Protein AF-A0AA36HLW2-F1 (afdb_monomer_lite)

Organism: NCBI:txid2562239

InterPro domains:
  IPR011010 DNA breaking-rejoining enzyme, catalytic core [SSF56349] (127-191)
  IPR013762 Integrase-like, catalytic domain superfamily [G3DSA:1.10.443.10] (31-190)

Sequence (228 aa):
MVPPAASSSRVLRPPAGVLKFLKSSTARSVQATGSTRSGRAPPVPTRALKPETRVTGRNVVAPVGAAGGQYRWVTVVIRDFDGGVPDKVGVFDNSLRIDNERTKWIGNLLVRKAKSLNSADSLMFTFSAEQFRKEFVAAGKALGVEQLHPYQLRHGGASDDLSSGLRDHNAVKSRGRWKTDQSVRRYAKIGRVQQLLTKLTQHSLQFCLWSERNLEKVFAGAVPARFL

Radius of gyration: 21.49 Å; chains: 1; bounding box: 67×58×49 Å

Foldseek 3Di:
DDDDDDDDPDPDDDDPPLVVVLPPQDDDDDDDDDDDDDPDPPPDPDPPDDLQFFFFLLQWDAADVVVDPVRNWIKGFHAAVVSVDAPPVRHGRQIATPPPPLCRLVSVVSNVLSVSDPDRRHGSDPDDPVRVQVSQQVVCVSQVHHPDGPVVVLLVVLLCCLLVVVDDLVRNCSNSVPPDSVVSVVSNCNVVVVVVVVPDDPVRVVLVVVCSNCVSVCSVVVDPRDHD

Secondary structure (DSSP, 8-state):
--PPP-------PPPTTGGGTTSTTS--------------PPPP--PPPPGGG--BGGGEEPP-GGG-GGGSSEEEEES-GGGT---TTS---EEEEE--TTTHHHHHHHHHHHHTSSSTTSBS--S-HHHHHHHHHHHHHHTT--S--THHHHHHHHHHHHHTTSS-HHHHHHHTT-S-HHHHHTT--HHHHHHHHHTS-HHHHHHHHHHHHHHHHHHTTSSPPP--

Structure (mmCIF, N/CA/C/O backbone):
data_AF-A0AA36HLW2-F1
#
_entry.id   AF-A0AA36HLW2-F1
#
loop_
_atom_site.group_PDB
_atom_site.id
_atom_site.type_symbol
_atom_site.label_atom_id
_atom_site.label_alt_id
_atom_site.label_comp_id
_atom_site.label_asym_id
_atom_site.label_entity_id
_atom_site.label_seq_id
_atom_site.pdbx_PDB_ins_code
_atom_site.Cartn_x
_atom_site.Cartn_y
_atom_site.Cartn_z
_atom_site.occupancy
_atom_site.B_iso_or_equiv
_atom_site.auth_seq_id
_atom_site.auth_comp_id
_atom_site.auth_asym_id
_atom_site.auth_atom_id
_atom_site.pdbx_PDB_model_num
ATOM 1 N N . MET A 1 1 ? -46.309 13.026 23.739 1.00 45.44 1 MET A N 1
ATOM 2 C CA . MET A 1 1 ? -46.165 13.134 22.272 1.00 45.44 1 MET A CA 1
ATOM 3 C C . MET A 1 1 ? -45.130 14.225 22.019 1.00 45.44 1 MET A C 1
ATOM 5 O O . MET A 1 1 ? -45.423 15.383 22.272 1.00 45.44 1 MET A O 1
ATOM 9 N N . VAL A 1 2 ? -43.884 13.853 21.713 1.00 40.56 2 VAL A N 1
ATOM 10 C CA . VAL A 1 2 ? -42.746 14.788 21.583 1.00 40.56 2 VAL A CA 1
ATOM 11 C C . VAL A 1 2 ? -42.446 14.955 20.089 1.00 40.56 2 VAL A C 1
ATOM 13 O O . VAL A 1 2 ? -42.376 13.935 19.401 1.00 40.56 2 VAL A O 1
ATOM 16 N N . PRO A 1 3 ? -42.313 16.182 19.557 1.00 45.00 3 PRO A N 1
ATOM 17 C CA . PRO A 1 3 ? -42.073 16.382 18.132 1.00 45.00 3 PRO A CA 1
ATOM 18 C C . PRO A 1 3 ? -40.639 15.979 17.739 1.00 45.00 3 PRO A C 1
ATOM 20 O O . PRO A 1 3 ? -39.718 16.112 18.550 1.00 45.00 3 PRO A O 1
ATOM 23 N N . PRO A 1 4 ? -40.420 15.490 16.505 1.00 51.72 4 PRO A N 1
ATOM 24 C CA . PRO A 1 4 ? -39.096 15.096 16.046 1.00 51.72 4 PRO A CA 1
ATOM 25 C C . PRO A 1 4 ? -38.228 16.329 15.762 1.00 51.72 4 PRO A C 1
ATOM 27 O O . PRO A 1 4 ? -38.660 17.290 15.126 1.00 51.72 4 PRO A O 1
ATOM 30 N N . ALA A 1 5 ? -36.979 16.282 16.225 1.00 43.84 5 ALA A N 1
ATOM 31 C CA . ALA A 1 5 ? -35.983 17.315 15.977 1.00 43.84 5 ALA A CA 1
ATOM 32 C C . ALA A 1 5 ? -35.572 17.333 14.494 1.00 43.84 5 ALA A C 1
ATOM 34 O O . ALA A 1 5 ? -35.103 16.332 13.949 1.00 43.84 5 ALA A O 1
ATOM 35 N N . ALA A 1 6 ? -35.723 18.489 13.847 1.00 47.31 6 ALA A N 1
ATOM 36 C CA . ALA A 1 6 ? -35.258 18.723 12.488 1.00 47.31 6 ALA A CA 1
ATOM 37 C C . ALA A 1 6 ? -33.719 18.752 12.449 1.00 47.31 6 ALA A C 1
ATOM 39 O O . ALA A 1 6 ? -33.079 19.669 12.964 1.00 47.31 6 ALA A O 1
ATOM 40 N N . SER A 1 7 ? -33.119 17.736 11.826 1.00 40.12 7 SER A N 1
ATOM 41 C CA . SER A 1 7 ? -31.682 17.682 11.558 1.00 40.12 7 SER A CA 1
ATOM 42 C C . SER A 1 7 ? -31.353 18.548 10.340 1.00 40.12 7 SER A C 1
ATOM 44 O O . SER A 1 7 ? -31.613 18.174 9.198 1.00 40.12 7 SER A O 1
ATOM 46 N N . SER A 1 8 ? -30.796 19.734 10.584 1.00 40.38 8 SER A N 1
ATOM 47 C CA . SER A 1 8 ? -30.229 20.588 9.539 1.00 40.38 8 SER A CA 1
ATOM 48 C C . SER A 1 8 ? -28.848 20.059 9.150 1.00 40.38 8 SER A C 1
ATOM 50 O O . SER A 1 8 ? -27.844 20.330 9.812 1.00 40.38 8 SER A O 1
ATOM 52 N N . SER A 1 9 ? -28.784 19.264 8.081 1.00 35.03 9 SER A N 1
ATOM 53 C CA . SER A 1 9 ? -27.519 18.804 7.509 1.00 35.03 9 SER A CA 1
ATOM 54 C C . SER A 1 9 ? -26.833 19.958 6.775 1.00 35.03 9 SER A C 1
ATOM 56 O O . SER A 1 9 ? -27.129 20.253 5.614 1.00 35.03 9 SER A O 1
ATOM 58 N N . ARG A 1 10 ? -25.895 20.629 7.447 1.00 37.72 10 ARG A N 1
ATOM 59 C CA . ARG A 1 10 ? -25.002 21.602 6.811 1.00 37.72 10 ARG A CA 1
ATOM 60 C C . ARG A 1 10 ? -24.042 20.851 5.884 1.00 37.72 10 ARG A C 1
ATOM 62 O O . ARG A 1 10 ? -23.157 20.136 6.343 1.00 37.72 10 ARG A O 1
ATOM 69 N N . VAL A 1 11 ? -24.210 21.016 4.574 1.00 38.25 11 VAL A N 1
ATOM 70 C CA . VAL A 1 11 ? -23.277 20.491 3.567 1.00 38.25 11 VAL A CA 1
ATOM 71 C C . VAL A 1 11 ? -21.968 21.275 3.671 1.00 38.25 11 VAL A C 1
ATOM 73 O O . VAL A 1 11 ? -21.851 22.392 3.164 1.00 38.25 11 VAL A O 1
ATOM 76 N N . LEU A 1 12 ? -20.977 20.706 4.357 1.00 37.59 12 LEU A N 1
ATOM 77 C CA . LEU A 1 12 ? -19.620 21.241 4.386 1.00 37.59 12 LEU A CA 1
ATOM 78 C C . LEU A 1 12 ? -19.001 21.086 2.992 1.00 37.59 12 LEU A C 1
ATOM 80 O O . LEU A 1 12 ? -18.786 19.977 2.504 1.00 37.59 12 LEU A O 1
ATOM 84 N N . ARG A 1 13 ? -18.723 22.214 2.329 1.00 35.25 13 ARG A N 1
ATOM 85 C CA . ARG A 1 13 ? -17.934 22.220 1.094 1.00 35.25 13 ARG A CA 1
ATOM 86 C C . ARG A 1 13 ? -16.474 21.903 1.447 1.00 35.25 13 ARG A C 1
ATOM 88 O O . ARG A 1 13 ? -15.935 22.546 2.347 1.00 35.25 13 ARG A O 1
ATOM 95 N N . PRO A 1 14 ? -15.815 20.954 0.762 1.00 38.69 14 PRO A N 1
ATOM 96 C CA . PRO A 1 14 ? -14.426 20.632 1.050 1.00 38.69 14 PRO A CA 1
ATOM 97 C C . PRO A 1 14 ? -13.498 21.811 0.702 1.00 38.69 14 PRO A C 1
ATOM 99 O O . PRO A 1 14 ? -13.776 22.556 -0.246 1.00 38.69 14 PRO A O 1
ATOM 102 N N . PRO A 1 15 ? -12.364 21.970 1.410 1.00 42.78 15 PRO A N 1
ATOM 103 C CA . PRO A 1 15 ? -11.339 22.937 1.039 1.00 42.78 15 PRO A CA 1
ATOM 104 C C . PRO A 1 15 ? -10.806 22.619 -0.366 1.00 42.78 15 PRO A C 1
ATOM 106 O O . PRO A 1 15 ? -10.460 21.477 -0.677 1.00 42.78 15 PRO A O 1
ATOM 109 N N . ALA A 1 16 ? -10.716 23.642 -1.220 1.00 43.72 16 ALA A N 1
ATOM 110 C CA . ALA A 1 16 ? -10.452 23.554 -2.664 1.00 43.72 16 ALA A CA 1
ATOM 111 C C . ALA A 1 16 ? -9.100 22.913 -3.085 1.00 43.72 16 ALA A C 1
ATOM 113 O O . ALA A 1 16 ? -8.771 22.881 -4.273 1.00 43.72 16 ALA A O 1
ATOM 114 N N . GLY A 1 17 ? -8.305 22.403 -2.138 1.00 36.75 17 GLY A N 1
ATOM 115 C CA . GLY A 1 17 ? -6.986 21.807 -2.369 1.00 36.75 17 GLY A CA 1
ATOM 116 C C . GLY A 1 17 ? -6.979 20.291 -2.600 1.00 36.75 17 GLY A C 1
ATOM 117 O O . GLY A 1 17 ? -6.172 19.815 -3.391 1.00 36.75 17 GLY A O 1
ATOM 118 N N . VAL A 1 18 ? -7.890 19.526 -1.984 1.00 41.59 18 VAL A N 1
ATOM 119 C CA . VAL A 1 18 ? -7.765 18.050 -1.914 1.00 41.59 18 VAL A CA 1
ATOM 120 C C . VAL A 1 18 ? -8.105 17.358 -3.245 1.00 41.59 18 VAL A C 1
ATOM 122 O O . VAL A 1 18 ? -7.490 16.359 -3.610 1.00 41.59 18 VAL A O 1
ATOM 125 N N . LEU A 1 19 ? -9.015 17.922 -4.048 1.00 38.66 19 LEU A N 1
ATOM 126 C CA . LEU A 1 19 ? -9.386 17.347 -5.351 1.00 38.66 19 LEU A CA 1
ATOM 127 C C . LEU A 1 19 ? -8.412 17.669 -6.499 1.00 38.66 19 LEU A C 1
ATOM 129 O O . LEU A 1 19 ? -8.518 17.061 -7.566 1.00 38.66 19 LEU A O 1
ATOM 133 N N . LYS A 1 20 ? -7.460 18.596 -6.318 1.00 41.16 20 LYS A N 1
ATOM 134 C CA . LYS A 1 20 ? -6.492 18.938 -7.378 1.00 41.16 20 LYS A CA 1
ATOM 135 C C . LYS A 1 20 ? -5.429 17.855 -7.589 1.00 41.16 20 LYS A C 1
ATOM 137 O O . LYS A 1 20 ? -4.868 17.787 -8.678 1.00 41.16 20 LYS A O 1
ATOM 142 N N . PHE A 1 21 ? -5.190 16.988 -6.603 1.00 42.03 21 PHE A N 1
ATOM 143 C CA . PHE A 1 21 ? -4.162 15.946 -6.688 1.00 42.03 21 PHE A CA 1
ATOM 144 C C . PHE A 1 21 ? -4.597 14.720 -7.514 1.00 42.03 21 PHE A C 1
ATOM 146 O O . PHE A 1 21 ? -3.767 14.093 -8.162 1.00 42.03 21 PHE A O 1
ATOM 153 N N . LEU A 1 22 ? -5.900 14.410 -7.566 1.00 41.34 22 LEU A N 1
ATOM 154 C CA . LEU A 1 22 ? -6.422 13.245 -8.302 1.00 41.34 22 LEU A CA 1
ATOM 155 C C . LEU A 1 22 ? -6.825 13.550 -9.757 1.00 41.34 22 LEU A C 1
ATOM 157 O O . LEU A 1 22 ? -6.924 12.633 -10.565 1.00 41.34 22 LEU A O 1
ATOM 161 N N . LYS A 1 23 ? -7.024 14.825 -10.122 1.00 40.00 23 LYS A N 1
ATOM 162 C CA . LYS A 1 23 ? -7.434 15.237 -11.482 1.00 40.00 23 LYS A CA 1
ATOM 163 C C . LYS A 1 23 ? -6.287 15.716 -12.386 1.00 40.00 23 LYS A C 1
ATOM 165 O O . LYS A 1 23 ? -6.540 16.080 -13.527 1.00 40.00 23 LYS A O 1
ATOM 170 N N . SER A 1 24 ? -5.036 15.726 -11.925 1.00 39.94 24 SER A N 1
ATOM 171 C CA . SER A 1 24 ? -3.907 16.297 -12.683 1.00 39.94 24 SER A CA 1
ATOM 172 C C . SER A 1 24 ? -3.262 15.361 -13.720 1.00 39.94 24 SER A C 1
ATOM 174 O O . SER A 1 24 ? -2.298 15.767 -14.362 1.00 39.94 24 SER A O 1
ATOM 176 N N . SER A 1 25 ? -3.780 14.142 -13.933 1.00 40.66 25 SER A N 1
ATOM 177 C CA . SER A 1 25 ? -3.180 13.168 -14.868 1.00 40.66 25 SER A CA 1
ATOM 178 C C . SER A 1 25 ? -3.969 12.915 -16.161 1.00 40.66 25 SER A C 1
ATOM 180 O O . SER A 1 25 ? -3.512 12.097 -16.959 1.00 40.66 25 SER A O 1
ATOM 182 N N . THR A 1 26 ? -5.093 13.591 -16.420 1.00 46.16 26 THR A N 1
ATOM 183 C CA . THR A 1 26 ? -5.829 13.375 -17.678 1.00 46.16 26 THR A CA 1
ATOM 184 C C . THR A 1 26 ? -6.433 14.672 -18.213 1.00 46.16 26 THR A C 1
ATOM 186 O O . THR A 1 26 ? -7.238 15.311 -17.543 1.00 46.16 26 THR A O 1
ATOM 189 N N . ALA A 1 27 ? -6.051 14.990 -19.454 1.00 39.16 27 ALA A N 1
ATOM 190 C CA . ALA A 1 27 ? -6.558 16.028 -20.355 1.00 39.16 27 ALA A CA 1
ATOM 191 C C . ALA A 1 27 ? -6.164 17.496 -20.078 1.00 39.16 27 ALA A C 1
ATOM 193 O O . ALA A 1 27 ? -6.655 18.143 -19.155 1.00 39.16 27 ALA A O 1
ATOM 194 N N . ARG A 1 28 ? -5.375 18.057 -21.009 1.00 37.03 28 ARG A N 1
ATOM 195 C CA . ARG A 1 28 ? -5.649 19.361 -21.642 1.00 37.03 28 ARG A CA 1
ATOM 196 C C . ARG A 1 28 ? -4.927 19.463 -22.989 1.00 37.03 28 ARG A C 1
ATOM 198 O O . ARG A 1 28 ? -3.718 19.653 -23.039 1.00 37.03 28 ARG A O 1
ATOM 205 N N . SER A 1 29 ? -5.717 19.344 -24.053 1.00 38.69 29 SER A N 1
ATOM 206 C CA . SER A 1 29 ? -5.423 19.846 -25.393 1.00 38.69 29 SER A CA 1
ATOM 207 C C . SER A 1 29 ? -6.229 21.138 -25.590 1.00 38.69 29 SER A C 1
ATOM 209 O O . SER A 1 29 ? -7.426 21.148 -25.322 1.00 38.69 29 SER A O 1
ATOM 211 N N . VAL A 1 30 ? -5.508 22.204 -25.952 1.00 43.53 30 VAL A N 1
ATOM 212 C CA . VAL A 1 30 ? -5.870 23.426 -26.704 1.00 43.53 30 VAL A CA 1
ATOM 213 C C . VAL A 1 30 ? -7.205 24.139 -26.404 1.00 43.53 30 VAL A C 1
ATOM 215 O O . VAL A 1 30 ? -8.267 23.695 -26.813 1.00 43.53 30 VAL A O 1
ATOM 218 N N . GLN A 1 31 ? -7.123 25.339 -25.812 1.00 35.44 31 GLN A N 1
ATOM 219 C CA . GLN A 1 31 ? -7.407 26.623 -26.487 1.00 35.44 31 GLN A CA 1
ATOM 220 C C . GLN A 1 31 ? -6.985 27.798 -25.585 1.00 35.44 31 GLN A C 1
ATOM 222 O O . GLN A 1 31 ? -7.164 27.777 -24.367 1.00 35.44 31 GLN A O 1
ATOM 227 N N . ALA A 1 32 ? -6.347 28.790 -26.204 1.00 44.38 32 ALA A N 1
ATOM 228 C CA . ALA A 1 32 ? -5.776 29.980 -25.591 1.00 44.38 32 ALA A CA 1
ATOM 229 C C . ALA A 1 32 ? -6.702 31.186 -25.787 1.00 44.38 32 ALA A C 1
ATOM 231 O O . ALA A 1 32 ? -7.207 31.348 -26.885 1.00 44.38 32 ALA A O 1
ATOM 232 N N . THR A 1 33 ? -6.840 32.029 -24.758 1.00 44.06 33 THR A N 1
ATOM 233 C CA . THR A 1 33 ? -6.793 33.510 -24.798 1.00 44.06 33 THR A CA 1
ATOM 234 C C . THR A 1 33 ? -7.039 34.047 -23.383 1.00 44.06 33 THR A C 1
ATOM 236 O O . THR A 1 33 ? -7.962 33.588 -22.716 1.00 44.06 33 THR A O 1
ATOM 239 N N . GLY A 1 34 ? -6.244 35.022 -22.928 1.00 36.66 34 GLY A N 1
ATOM 240 C CA . GLY A 1 34 ? -6.507 35.778 -21.692 1.00 36.66 34 GLY A CA 1
ATOM 241 C C . GLY A 1 34 ? -5.347 35.780 -20.698 1.00 36.66 34 GLY A C 1
ATOM 242 O O . GLY A 1 34 ? -5.317 35.010 -19.744 1.00 36.66 34 GLY A O 1
ATOM 243 N N . SER A 1 35 ? -4.376 36.655 -20.948 1.00 51.44 35 SER A N 1
ATOM 244 C CA . SER A 1 35 ? -3.188 36.896 -20.129 1.00 51.44 35 SER A CA 1
ATOM 245 C C . SER A 1 35 ? -3.520 37.671 -18.847 1.00 51.44 35 SER A C 1
ATOM 247 O O . SER A 1 35 ? -3.805 38.862 -18.898 1.00 51.44 35 SER A O 1
ATOM 249 N N . THR A 1 36 ? -3.370 37.019 -17.693 1.00 43.00 36 THR A N 1
ATOM 250 C CA . THR A 1 36 ? -3.000 37.668 -16.424 1.00 43.00 36 THR A CA 1
ATOM 251 C C . THR A 1 36 ? -1.879 36.846 -15.793 1.00 43.00 36 THR A C 1
ATOM 253 O O . THR A 1 36 ? -2.097 35.728 -15.321 1.00 43.00 36 THR A O 1
ATOM 256 N N . ARG A 1 37 ? -0.648 37.373 -15.843 1.00 45.50 37 ARG A N 1
ATOM 257 C CA . ARG A 1 37 ? 0.567 36.753 -15.291 1.00 45.50 37 ARG A CA 1
ATOM 258 C C . ARG A 1 37 ? 0.490 36.712 -13.757 1.00 45.50 37 ARG A C 1
ATOM 260 O O . ARG A 1 37 ? 1.014 37.594 -13.090 1.00 45.50 37 ARG A O 1
ATOM 267 N N . SER A 1 38 ? -0.116 35.671 -13.184 1.00 51.56 38 SER A N 1
ATOM 268 C CA . SER A 1 38 ? 0.175 35.297 -11.794 1.00 51.56 38 SER A CA 1
ATOM 269 C C . SER A 1 38 ? 1.523 34.579 -11.778 1.00 51.56 38 SER A C 1
ATOM 271 O O . SER A 1 38 ? 1.657 33.528 -12.413 1.00 51.56 38 SER A O 1
ATOM 273 N N . GLY A 1 39 ? 2.514 35.144 -11.088 1.00 44.81 39 GLY A N 1
ATOM 274 C CA . GLY A 1 39 ? 3.847 34.564 -10.931 1.00 44.81 39 GLY A CA 1
ATOM 275 C C . GLY A 1 39 ? 3.763 33.124 -10.431 1.00 44.81 39 GLY A C 1
ATOM 276 O O . GLY A 1 39 ? 3.475 32.866 -9.264 1.00 44.81 39 GLY A O 1
ATOM 277 N N . ARG A 1 40 ? 3.968 32.167 -11.337 1.00 54.41 40 ARG A N 1
ATOM 278 C CA . ARG A 1 40 ? 4.024 30.751 -10.994 1.00 54.41 40 ARG A CA 1
ATOM 279 C C . ARG A 1 40 ? 5.366 30.539 -10.306 1.00 54.41 40 ARG A C 1
ATOM 281 O O . ARG A 1 40 ? 6.402 30.752 -10.931 1.00 54.41 40 ARG A O 1
ATOM 288 N N . ALA A 1 41 ? 5.335 30.179 -9.024 1.00 48.81 41 ALA A N 1
ATOM 289 C CA . ALA A 1 41 ? 6.543 29.853 -8.278 1.00 48.81 41 ALA A CA 1
ATOM 290 C C . ALA A 1 41 ? 7.388 28.842 -9.080 1.00 48.81 41 ALA A C 1
ATOM 292 O O . ALA A 1 41 ? 6.811 27.913 -9.666 1.00 48.81 41 ALA A O 1
ATOM 293 N N . PRO A 1 42 ? 8.719 29.027 -9.153 1.00 50.28 42 PRO A N 1
ATOM 294 C CA . PRO A 1 42 ? 9.589 28.120 -9.884 1.00 50.28 42 PRO A CA 1
ATOM 295 C C . PRO A 1 42 ? 9.414 26.688 -9.355 1.00 50.28 42 PRO A C 1
ATOM 297 O O . PRO A 1 42 ? 9.156 26.501 -8.160 1.00 50.28 42 PRO A O 1
ATOM 300 N N . PRO A 1 43 ? 9.510 25.667 -10.225 1.00 59.91 43 PRO A N 1
ATOM 301 C CA . PRO A 1 43 ? 9.428 24.282 -9.790 1.00 59.91 43 PRO A CA 1
ATOM 302 C C . PRO A 1 43 ? 10.516 24.035 -8.743 1.00 59.91 43 PRO A C 1
ATOM 304 O O . PRO A 1 43 ? 11.702 24.217 -9.012 1.00 59.91 43 PRO A O 1
ATOM 307 N N . VAL A 1 44 ? 10.102 23.650 -7.534 1.00 56.66 44 VAL A N 1
ATOM 308 C CA . VAL A 1 44 ? 11.032 23.256 -6.473 1.00 56.66 44 VAL A CA 1
ATOM 309 C C . VAL A 1 44 ? 11.887 22.111 -7.025 1.00 56.66 44 VAL A C 1
ATOM 311 O O . VAL A 1 44 ? 11.307 21.141 -7.523 1.00 56.66 44 VAL A O 1
ATOM 314 N N . PRO A 1 45 ? 13.229 22.196 -6.980 1.00 47.59 45 PRO A N 1
ATOM 315 C CA . PRO A 1 45 ? 14.089 21.134 -7.475 1.00 47.59 45 PRO A CA 1
ATOM 316 C C . PRO A 1 45 ? 13.791 19.851 -6.699 1.00 47.59 45 PRO A C 1
ATOM 318 O O . PRO A 1 45 ? 14.111 19.708 -5.519 1.00 47.59 45 PRO A O 1
ATOM 321 N N . THR A 1 46 ? 13.114 18.915 -7.361 1.00 56.53 46 THR A N 1
ATOM 322 C CA . THR A 1 46 ? 12.802 17.610 -6.786 1.00 56.53 46 THR A CA 1
ATOM 323 C C . THR A 1 46 ? 14.121 16.873 -6.624 1.00 56.53 46 THR A C 1
ATOM 325 O O . THR A 1 46 ? 14.735 16.489 -7.620 1.00 56.53 46 THR A O 1
ATOM 328 N N . ARG A 1 47 ? 14.582 16.681 -5.380 1.00 62.75 47 ARG A N 1
ATOM 329 C CA . ARG A 1 47 ? 15.703 15.782 -5.084 1.00 62.75 47 ARG A CA 1
ATOM 330 C C . ARG A 1 47 ? 15.432 14.471 -5.818 1.00 62.75 47 ARG A C 1
ATOM 332 O O . ARG A 1 47 ? 14.393 13.853 -5.575 1.00 62.75 47 ARG A O 1
ATOM 339 N N . ALA A 1 48 ? 16.314 14.107 -6.751 1.00 65.62 48 ALA A N 1
ATOM 340 C CA . ALA A 1 48 ? 16.103 12.957 -7.619 1.00 65.62 48 ALA A CA 1
ATOM 341 C C . ALA A 1 48 ? 15.733 11.743 -6.761 1.00 65.62 48 ALA A C 1
ATOM 343 O O . ALA A 1 48 ? 16.434 11.418 -5.798 1.00 65.62 48 ALA A O 1
ATOM 344 N N . LEU A 1 49 ? 14.600 11.107 -7.079 1.00 62.16 49 LEU A N 1
ATOM 345 C CA . LEU A 1 49 ? 14.197 9.870 -6.421 1.00 62.16 49 LEU A CA 1
ATOM 346 C C . LEU A 1 49 ? 15.366 8.902 -6.507 1.00 62.16 49 LEU A C 1
ATOM 348 O O . LEU A 1 49 ? 15.865 8.646 -7.613 1.00 62.16 49 LEU A O 1
ATOM 352 N N . LYS A 1 50 ? 15.784 8.370 -5.355 1.00 67.94 50 LYS A N 1
ATOM 353 C CA . LYS A 1 50 ? 16.835 7.362 -5.332 1.00 67.94 50 LYS A CA 1
ATOM 354 C C . LYS A 1 50 ? 16.459 6.243 -6.318 1.00 67.94 50 LYS A C 1
ATOM 356 O O . LYS A 1 50 ? 15.291 5.830 -6.318 1.00 67.94 50 LYS A O 1
ATOM 361 N N . PRO A 1 51 ? 17.387 5.790 -7.181 1.00 64.38 51 PRO A N 1
ATOM 362 C CA . PRO A 1 51 ? 17.104 4.784 -8.213 1.00 64.38 51 PRO A CA 1
ATOM 363 C C . PRO A 1 51 ? 16.401 3.551 -7.637 1.00 64.38 51 PRO A C 1
ATOM 365 O O . PRO A 1 51 ? 15.465 3.010 -8.213 1.00 64.38 51 PRO A O 1
ATOM 368 N N . GLU A 1 52 ? 16.783 3.214 -6.410 1.00 60.72 52 GLU A N 1
ATOM 369 C CA . GLU A 1 52 ? 16.322 2.092 -5.613 1.00 60.72 52 GLU A CA 1
ATOM 370 C C . GLU A 1 52 ? 14.819 2.120 -5.225 1.00 60.72 52 GLU A C 1
ATOM 372 O O . GLU A 1 52 ? 14.296 1.146 -4.711 1.00 60.72 52 GLU A O 1
ATOM 377 N N . THR A 1 53 ? 14.041 3.180 -5.436 1.00 67.50 53 THR A N 1
ATOM 378 C CA . THR A 1 53 ? 12.599 3.165 -5.064 1.00 67.50 53 THR A CA 1
ATOM 379 C C . THR A 1 53 ? 11.647 3.334 -6.238 1.00 67.50 53 THR A C 1
ATOM 381 O O . THR A 1 53 ? 10.473 3.643 -6.044 1.00 67.50 53 THR A O 1
ATOM 384 N N . ARG A 1 54 ? 12.142 3.157 -7.462 1.00 86.81 54 ARG A N 1
ATOM 385 C CA . ARG A 1 54 ? 11.374 3.437 -8.673 1.00 86.81 54 ARG A CA 1
ATOM 386 C C . ARG A 1 54 ? 10.506 2.239 -9.045 1.00 86.81 54 ARG A C 1
ATOM 388 O O . ARG A 1 54 ? 11.006 1.135 -9.204 1.00 86.81 54 ARG A O 1
ATOM 395 N N . VAL A 1 55 ? 9.207 2.489 -9.170 1.00 92.88 55 VAL A N 1
ATOM 396 C CA . VAL A 1 55 ? 8.256 1.577 -9.810 1.00 92.88 55 VAL A CA 1
ATOM 397 C C . VAL A 1 55 ? 7.874 2.224 -11.132 1.00 92.88 55 VAL A C 1
ATOM 399 O O . VAL A 1 55 ? 7.406 3.367 -11.145 1.00 92.88 55 VAL A O 1
ATOM 402 N N . THR A 1 56 ? 8.104 1.523 -12.231 1.00 95.56 56 THR A N 1
ATOM 403 C CA . THR A 1 56 ? 7.792 1.958 -13.595 1.00 95.56 56 THR A CA 1
ATOM 404 C C . THR A 1 56 ? 6.611 1.172 -14.159 1.00 95.56 56 THR A C 1
ATOM 406 O O . THR A 1 56 ? 6.084 0.266 -13.509 1.00 95.56 56 THR A O 1
ATOM 409 N N . GLY A 1 57 ? 6.148 1.539 -15.355 1.00 96.88 57 GLY A N 1
ATOM 410 C CA . GLY A 1 57 ? 5.059 0.840 -16.039 1.00 96.88 57 GLY A CA 1
ATOM 411 C C . GLY A 1 57 ? 5.323 -0.657 -16.226 1.00 96.88 57 GLY A C 1
ATOM 412 O O . GLY A 1 57 ? 4.430 -1.459 -15.960 1.00 96.88 57 GLY A O 1
ATOM 413 N N . ARG A 1 58 ? 6.554 -1.046 -16.595 1.00 96.50 58 ARG A N 1
ATOM 414 C CA . ARG A 1 58 ? 6.949 -2.457 -16.784 1.00 96.50 58 ARG A CA 1
ATOM 415 C C . ARG A 1 58 ? 6.829 -3.297 -15.518 1.00 96.50 58 ARG A C 1
ATOM 417 O O . ARG A 1 58 ? 6.613 -4.498 -15.596 1.00 96.50 58 ARG A O 1
ATOM 424 N N . ASN A 1 59 ? 6.927 -2.671 -14.346 1.00 96.50 59 ASN A N 1
ATOM 425 C CA . ASN A 1 59 ? 6.836 -3.377 -13.075 1.00 96.50 59 ASN A CA 1
ATOM 426 C C . ASN A 1 59 ? 5.402 -3.809 -12.733 1.00 96.50 59 ASN A C 1
ATOM 428 O O . ASN A 1 59 ? 5.211 -4.536 -11.761 1.00 96.50 59 ASN A O 1
ATOM 432 N N . VAL A 1 60 ? 4.389 -3.358 -13.480 1.00 97.75 60 VAL A N 1
ATOM 433 C CA . VAL A 1 60 ? 2.992 -3.756 -13.282 1.00 97.75 60 VAL A CA 1
ATOM 434 C C . VAL A 1 60 ? 2.628 -4.850 -14.282 1.00 97.75 60 VAL A C 1
ATOM 436 O O . VAL A 1 60 ? 2.331 -4.582 -15.444 1.00 97.75 60 VAL A O 1
ATOM 439 N N . VAL A 1 61 ? 2.598 -6.091 -13.806 1.00 97.69 61 VAL A N 1
ATOM 440 C CA . VAL A 1 61 ? 2.280 -7.271 -14.612 1.00 97.69 61 VAL A CA 1
ATOM 441 C C . VAL A 1 61 ? 0.773 -7.516 -14.583 1.00 97.69 61 VAL A C 1
ATOM 443 O O . VAL A 1 61 ? 0.175 -7.726 -13.522 1.00 97.69 61 VAL A O 1
ATOM 446 N N . ALA A 1 62 ? 0.148 -7.455 -15.759 1.00 97.69 62 ALA A N 1
ATOM 447 C CA . ALA A 1 62 ? -1.266 -7.761 -15.944 1.00 97.69 62 ALA A CA 1
ATOM 448 C C . ALA A 1 62 ? -1.541 -9.267 -15.747 1.00 97.69 62 ALA A C 1
ATOM 450 O O . ALA A 1 62 ? -0.651 -10.085 -15.976 1.00 97.69 62 ALA A O 1
ATOM 451 N N . PRO A 1 63 ? -2.764 -9.655 -15.345 1.00 97.19 63 PRO A N 1
ATOM 452 C CA . PRO A 1 63 ? -3.111 -11.059 -15.179 1.00 97.19 63 PRO A CA 1
ATOM 453 C C . PRO A 1 63 ? -3.096 -11.808 -16.517 1.00 97.19 63 PRO A C 1
ATOM 455 O O . PRO A 1 63 ? -3.508 -11.270 -17.546 1.00 97.19 63 PRO A O 1
ATOM 458 N N . VAL A 1 64 ? -2.690 -13.077 -16.482 1.00 96.56 64 VAL A N 1
ATOM 459 C CA . VAL A 1 64 ? -2.645 -13.980 -17.641 1.00 96.56 64 VAL A CA 1
ATOM 460 C C . VAL A 1 64 ? -3.588 -15.152 -17.378 1.00 96.56 64 VAL A C 1
ATOM 462 O O . VAL A 1 64 ? -3.172 -16.228 -16.960 1.00 96.56 64 VAL A O 1
ATOM 465 N N . GLY A 1 65 ? -4.890 -14.935 -17.585 1.00 91.44 65 GLY A N 1
ATOM 466 C CA . GLY A 1 65 ? -5.929 -15.911 -17.221 1.00 91.44 65 GLY A CA 1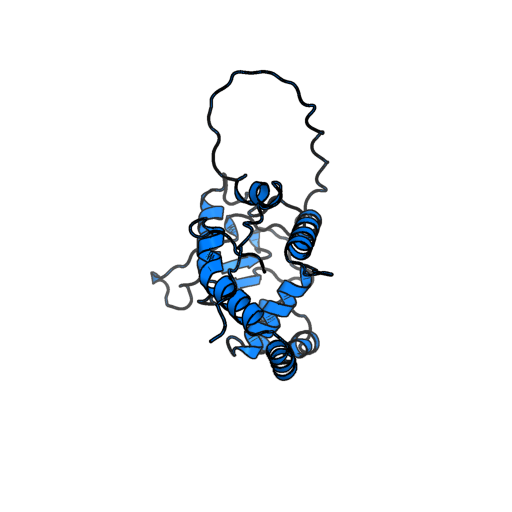
ATOM 467 C C . GLY A 1 65 ? -5.767 -17.285 -17.884 1.00 91.44 65 GLY A C 1
ATOM 468 O O . GLY A 1 65 ? -6.044 -18.301 -17.253 1.00 91.44 65 GLY A O 1
ATOM 469 N N . ALA A 1 66 ? -5.247 -17.325 -19.115 1.00 95.94 66 ALA A N 1
ATOM 470 C CA . ALA A 1 66 ? -4.995 -18.567 -19.849 1.00 95.94 66 ALA A CA 1
ATOM 471 C C . ALA A 1 66 ? -3.867 -19.427 -19.244 1.00 95.94 66 ALA A C 1
ATOM 473 O O . ALA A 1 66 ? -3.818 -20.625 -19.498 1.00 95.94 66 ALA A O 1
ATOM 474 N N . ALA A 1 67 ? -2.981 -18.844 -18.429 1.00 95.88 67 ALA A N 1
ATOM 475 C CA . ALA A 1 67 ? -1.855 -19.558 -17.824 1.00 95.88 67 ALA A CA 1
ATOM 476 C C . ALA A 1 67 ? -2.226 -20.293 -16.519 1.00 95.88 67 ALA A C 1
ATOM 478 O O . ALA A 1 67 ? -1.377 -20.948 -15.917 1.00 95.88 67 ALA A O 1
ATOM 479 N N . GLY A 1 68 ? -3.476 -20.176 -16.053 1.00 96.12 68 GLY A N 1
ATOM 480 C CA . GLY A 1 68 ? -3.971 -20.825 -14.838 1.00 96.12 68 GLY A CA 1
ATOM 481 C C . GLY A 1 68 ? -4.389 -19.852 -13.733 1.00 96.12 68 GLY A C 1
ATOM 482 O O . GLY A 1 68 ? -4.087 -18.655 -13.748 1.00 96.12 68 GLY A O 1
ATOM 483 N N . GLY A 1 69 ? -5.108 -20.380 -12.737 1.00 93.69 69 GLY A N 1
ATOM 484 C CA . GLY A 1 69 ? -5.722 -19.587 -11.667 1.00 93.69 69 GLY A CA 1
ATOM 485 C C . GLY A 1 69 ? -4.727 -18.798 -10.808 1.00 93.69 69 GLY A C 1
ATOM 486 O O . GLY A 1 69 ? -5.086 -17.761 -10.254 1.00 93.69 69 GLY A O 1
ATOM 487 N N . GLN A 1 70 ? -3.473 -19.237 -10.727 1.00 92.75 70 GLN A N 1
ATOM 488 C CA . GLN A 1 70 ? -2.403 -18.562 -9.996 1.00 92.75 70 GLN A CA 1
ATOM 489 C C . GLN A 1 70 ? -1.958 -17.238 -10.645 1.00 92.75 70 GLN A C 1
ATOM 491 O O . GLN A 1 70 ? -1.494 -16.350 -9.929 1.00 92.75 70 GLN A O 1
ATOM 496 N N . TYR A 1 71 ? -2.168 -17.068 -11.958 1.00 95.81 71 TYR A N 1
ATOM 497 C CA . TYR A 1 71 ? -1.782 -15.873 -12.724 1.00 95.81 71 TYR A CA 1
ATOM 498 C C . TYR A 1 71 ? -2.950 -14.916 -12.991 1.00 95.81 71 TYR A C 1
ATOM 500 O O . TYR A 1 71 ? -2.814 -13.960 -13.752 1.00 95.81 71 TYR A O 1
ATOM 508 N N . ARG A 1 72 ? -4.110 -15.127 -12.355 1.00 95.75 72 ARG A N 1
ATOM 509 C CA . ARG A 1 72 ? -5.300 -14.271 -12.529 1.00 95.75 72 ARG A CA 1
ATOM 510 C C . ARG A 1 72 ? -5.208 -12.907 -11.838 1.00 95.75 72 ARG A C 1
ATOM 512 O O . ARG A 1 72 ? -6.150 -12.121 -11.904 1.00 95.75 72 ARG A O 1
ATOM 519 N N . TRP A 1 73 ? -4.102 -12.634 -11.153 1.00 96.56 73 TRP A N 1
ATOM 520 C CA . TRP A 1 73 ? -3.919 -11.452 -10.319 1.00 96.56 73 TRP A CA 1
ATOM 521 C C . TRP A 1 73 ? -2.907 -10.490 -10.925 1.00 96.56 73 TRP A C 1
ATOM 523 O O . TRP A 1 73 ? -1.887 -10.908 -11.470 1.00 96.56 73 TRP A O 1
ATOM 533 N N . VAL A 1 74 ? -3.152 -9.191 -10.751 1.00 98.06 74 VAL A N 1
ATOM 534 C CA . VAL A 1 74 ? -2.133 -8.172 -11.023 1.00 98.06 74 VAL A CA 1
ATOM 535 C C . VAL A 1 74 ? -0.989 -8.348 -10.030 1.00 98.06 74 VAL A C 1
ATOM 537 O O . VAL A 1 74 ? -1.222 -8.494 -8.827 1.00 98.06 74 VAL A O 1
ATOM 540 N N . THR A 1 75 ? 0.242 -8.306 -10.526 1.00 97.31 75 THR A N 1
ATOM 541 C CA . THR A 1 75 ? 1.451 -8.415 -9.703 1.00 97.31 75 THR A CA 1
ATOM 542 C C . THR A 1 75 ? 2.338 -7.201 -9.932 1.00 97.31 75 THR A C 1
ATOM 544 O O . THR A 1 75 ? 2.555 -6.794 -11.069 1.00 97.31 75 THR A O 1
ATOM 547 N N . VAL A 1 76 ? 2.835 -6.602 -8.851 1.00 96.31 76 VAL A N 1
ATOM 548 C CA . VAL A 1 76 ? 3.811 -5.510 -8.914 1.00 96.31 76 VAL A CA 1
ATOM 549 C C . VAL A 1 76 ? 5.187 -6.064 -8.572 1.00 96.31 76 VAL A C 1
ATOM 551 O O . VAL A 1 76 ? 5.410 -6.494 -7.441 1.00 96.31 76 VAL A O 1
ATOM 554 N N . VAL A 1 77 ? 6.103 -6.041 -9.534 1.00 94.88 77 VAL A N 1
ATOM 555 C CA . VAL A 1 77 ? 7.494 -6.466 -9.352 1.00 94.88 77 VAL A CA 1
ATOM 556 C C . VAL A 1 77 ? 8.294 -5.310 -8.759 1.00 94.88 77 VAL A C 1
ATOM 558 O O . VAL A 1 77 ? 8.308 -4.199 -9.281 1.00 94.88 77 VAL A O 1
ATOM 561 N N . ILE A 1 78 ? 8.949 -5.542 -7.629 1.00 91.00 78 ILE A N 1
ATOM 562 C CA . ILE A 1 78 ? 9.750 -4.549 -6.920 1.00 91.00 78 ILE A CA 1
ATOM 563 C C . ILE A 1 78 ? 11.206 -5.001 -6.972 1.00 91.00 78 ILE A C 1
ATOM 565 O O . ILE A 1 78 ? 11.532 -6.076 -6.475 1.00 91.00 78 ILE A O 1
ATOM 569 N N . ARG A 1 79 ? 12.094 -4.124 -7.455 1.00 86.12 79 ARG A N 1
ATOM 570 C CA . ARG A 1 79 ? 13.512 -4.447 -7.717 1.00 86.12 79 ARG A CA 1
ATOM 571 C C . ARG A 1 79 ? 13.667 -5.515 -8.793 1.00 86.12 79 ARG A C 1
ATOM 573 O O . ARG A 1 79 ? 14.267 -6.551 -8.546 1.00 86.12 79 ARG A O 1
ATOM 580 N N . ASP A 1 80 ? 13.088 -5.224 -9.948 1.00 84.12 80 ASP A N 1
ATOM 581 C CA . ASP A 1 80 ? 13.268 -6.001 -11.171 1.00 84.12 80 ASP A CA 1
ATOM 582 C C . ASP A 1 80 ? 14.759 -6.276 -11.425 1.00 84.12 80 ASP A C 1
ATOM 584 O O . ASP A 1 80 ? 15.573 -5.344 -11.355 1.00 84.12 80 ASP A O 1
ATOM 588 N N . PHE A 1 81 ? 15.105 -7.544 -11.652 1.00 86.38 81 PHE A N 1
ATOM 589 C CA . PHE A 1 81 ? 16.469 -8.007 -11.901 1.00 86.38 81 PHE A CA 1
ATOM 590 C C . PHE A 1 81 ? 17.127 -7.247 -13.054 1.00 86.38 81 PHE A C 1
ATOM 592 O O . PHE A 1 81 ? 18.264 -6.791 -12.914 1.00 86.38 81 PHE A O 1
ATOM 599 N N . ASP A 1 82 ? 16.376 -6.983 -14.124 1.00 80.94 82 ASP A N 1
ATOM 600 C CA . ASP A 1 82 ? 16.850 -6.235 -15.296 1.00 80.94 82 ASP A CA 1
ATOM 601 C C . ASP A 1 82 ? 17.268 -4.797 -14.952 1.00 80.94 82 ASP A C 1
ATOM 603 O O . ASP A 1 82 ? 18.079 -4.179 -15.642 1.00 80.94 82 ASP A O 1
ATOM 607 N N . GLY A 1 83 ? 16.730 -4.245 -13.860 1.00 79.69 83 GLY A N 1
ATOM 608 C CA . GLY A 1 83 ? 17.097 -2.925 -13.360 1.00 79.69 83 GLY A CA 1
ATOM 609 C C . GLY A 1 83 ? 18.446 -2.885 -12.637 1.00 79.69 83 GLY A C 1
ATOM 610 O O . GLY A 1 83 ? 18.919 -1.793 -12.327 1.00 79.69 83 GLY A O 1
ATOM 611 N N . GLY A 1 84 ? 19.047 -4.037 -12.315 1.00 84.38 84 GLY A N 1
ATOM 612 C CA . GLY A 1 84 ? 20.384 -4.150 -11.722 1.00 84.38 84 GLY A CA 1
A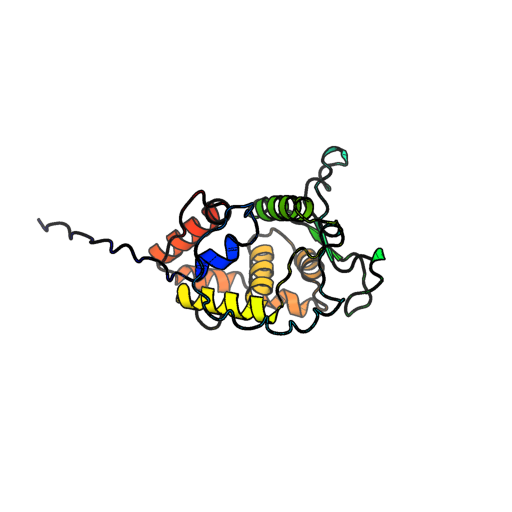TOM 613 C C . GLY A 1 84 ? 20.535 -3.608 -10.293 1.00 84.38 84 GLY A C 1
ATOM 614 O O . GLY A 1 84 ? 21.645 -3.579 -9.766 1.00 84.38 84 GLY A O 1
ATOM 615 N N . VAL A 1 85 ? 19.447 -3.178 -9.634 1.00 84.50 85 VAL A N 1
ATOM 616 C CA . VAL A 1 85 ? 19.490 -2.625 -8.267 1.00 84.50 85 VAL A CA 1
ATOM 617 C C . VAL A 1 85 ? 18.762 -3.544 -7.276 1.00 84.50 85 VAL A C 1
ATOM 619 O O . VAL A 1 85 ? 17.534 -3.425 -7.129 1.00 84.50 85 VAL A O 1
ATOM 622 N N . PRO A 1 86 ? 19.492 -4.393 -6.524 1.00 85.56 86 PRO A N 1
ATOM 623 C CA . PRO A 1 86 ? 18.879 -5.278 -5.547 1.00 85.56 86 PRO A CA 1
ATOM 624 C C . PRO A 1 86 ? 18.248 -4.479 -4.412 1.00 85.56 86 PRO A C 1
ATOM 626 O O . PRO A 1 86 ? 18.474 -3.275 -4.223 1.00 85.56 86 PRO A O 1
ATOM 629 N N . ASP A 1 87 ? 17.436 -5.154 -3.611 1.00 83.06 87 ASP A N 1
ATOM 630 C CA . ASP A 1 87 ? 16.987 -4.567 -2.367 1.00 83.06 87 ASP A CA 1
ATOM 631 C C . ASP A 1 87 ? 18.087 -4.481 -1.298 1.00 83.06 87 ASP A C 1
ATOM 633 O O . ASP A 1 87 ? 19.235 -4.871 -1.493 1.00 83.06 87 ASP A O 1
ATOM 637 N N . LYS A 1 88 ? 17.721 -3.962 -0.122 1.00 78.00 88 LYS A N 1
ATOM 638 C CA . LYS A 1 88 ? 18.649 -3.788 1.004 1.00 78.00 88 LYS A CA 1
ATOM 639 C C . LYS A 1 88 ? 19.248 -5.095 1.555 1.00 78.00 88 LYS A C 1
ATOM 641 O O . LYS A 1 88 ? 20.086 -5.017 2.446 1.00 78.00 88 LYS A O 1
ATOM 646 N N . VAL A 1 89 ? 18.760 -6.262 1.132 1.00 79.81 89 VAL A N 1
ATOM 647 C CA . VAL A 1 89 ? 19.287 -7.583 1.502 1.00 79.81 89 VAL A CA 1
ATOM 648 C C . VAL A 1 89 ? 19.842 -8.350 0.296 1.00 79.81 89 VAL A C 1
ATOM 650 O O . VAL A 1 89 ? 20.159 -9.524 0.440 1.00 79.81 89 VAL A O 1
ATOM 653 N N . GLY A 1 90 ? 19.993 -7.709 -0.868 1.00 84.88 90 GLY A N 1
ATOM 654 C CA . GLY A 1 90 ? 20.549 -8.351 -2.062 1.00 84.88 90 GLY A CA 1
ATOM 655 C C . GLY A 1 90 ? 19.528 -9.110 -2.917 1.00 84.88 90 GLY A C 1
ATOM 656 O O . GLY A 1 90 ? 19.932 -9.852 -3.802 1.00 84.88 90 GLY A O 1
ATOM 657 N N . VAL A 1 91 ? 18.222 -8.959 -2.666 1.00 86.94 91 VAL A N 1
ATOM 658 C CA . VAL A 1 91 ? 17.166 -9.738 -3.338 1.00 86.94 91 VAL A CA 1
ATOM 659 C C . VAL A 1 91 ? 16.499 -8.928 -4.453 1.00 86.94 91 VAL A C 1
ATOM 661 O O . VAL A 1 91 ? 16.107 -7.771 -4.249 1.00 86.94 91 VAL A O 1
ATOM 664 N N . PHE A 1 92 ? 16.332 -9.567 -5.611 1.00 90.50 92 PHE A N 1
ATOM 665 C CA . PHE A 1 92 ? 15.622 -9.065 -6.792 1.00 90.50 92 PHE A CA 1
ATOM 666 C C . PHE A 1 92 ? 14.203 -9.650 -6.900 1.00 90.50 92 PHE A C 1
ATOM 668 O O . PHE A 1 92 ? 13.818 -10.509 -6.108 1.00 90.50 92 PHE A O 1
ATOM 675 N N . ASP A 1 93 ? 13.409 -9.132 -7.836 1.00 90.00 93 ASP A N 1
ATOM 676 C CA . ASP A 1 93 ? 12.099 -9.652 -8.262 1.00 90.00 93 ASP A CA 1
ATOM 677 C C . ASP A 1 93 ? 11.085 -9.870 -7.136 1.00 90.00 93 ASP A C 1
ATOM 679 O O . ASP A 1 93 ? 10.222 -10.754 -7.167 1.00 90.00 93 ASP A O 1
ATOM 683 N N . ASN A 1 94 ? 11.142 -9.004 -6.122 1.00 91.00 94 ASN A N 1
ATOM 684 C CA . ASN A 1 94 ? 10.195 -9.055 -5.022 1.00 91.00 94 ASN A CA 1
ATOM 685 C C . ASN A 1 94 ? 8.795 -8.747 -5.555 1.00 91.00 94 ASN A C 1
ATOM 687 O O . ASN A 1 94 ? 8.482 -7.604 -5.878 1.00 91.00 94 ASN A O 1
ATOM 691 N N . SER A 1 95 ? 7.936 -9.755 -5.600 1.00 93.00 95 SER A N 1
ATOM 692 C CA . SER A 1 95 ? 6.631 -9.645 -6.241 1.00 93.00 95 SER A CA 1
ATOM 693 C C . SER A 1 95 ? 5.520 -9.416 -5.220 1.00 93.00 95 SER A C 1
ATOM 695 O O . SER A 1 95 ? 5.313 -10.208 -4.301 1.00 93.00 95 SER A O 1
ATOM 697 N N . LEU A 1 96 ? 4.776 -8.324 -5.386 1.00 94.00 96 LEU A N 1
ATOM 698 C CA . LEU A 1 96 ? 3.582 -8.020 -4.606 1.00 94.00 96 LEU A CA 1
ATOM 699 C C . LEU A 1 96 ? 2.337 -8.350 -5.428 1.00 94.00 96 LEU A C 1
ATOM 701 O O . LEU A 1 96 ? 1.929 -7.585 -6.303 1.00 94.00 96 LEU A O 1
ATOM 705 N N . ARG A 1 97 ? 1.708 -9.479 -5.112 1.00 95.44 97 ARG A N 1
ATOM 706 C CA . ARG A 1 97 ? 0.445 -9.884 -5.729 1.00 95.44 97 ARG A CA 1
ATOM 707 C C . ARG A 1 97 ? -0.730 -9.093 -5.141 1.00 95.44 97 ARG A C 1
ATOM 709 O O . ARG A 1 97 ? -0.853 -8.981 -3.921 1.00 95.44 97 ARG A O 1
ATOM 716 N N . ILE A 1 98 ? -1.596 -8.562 -6.003 1.00 96.00 98 ILE A N 1
ATOM 717 C CA . ILE A 1 98 ? -2.844 -7.878 -5.630 1.00 96.00 98 ILE A CA 1
ATOM 718 C C . ILE A 1 98 ? -3.997 -8.886 -5.738 1.00 96.00 98 ILE A C 1
ATOM 720 O O . ILE A 1 98 ? -4.773 -8.883 -6.689 1.00 96.00 98 ILE A O 1
ATOM 724 N N . ASP A 1 99 ? -4.051 -9.798 -4.773 1.00 94.62 99 ASP A N 1
ATOM 725 C CA . ASP A 1 99 ? -4.941 -10.972 -4.713 1.00 94.62 99 ASP A CA 1
ATOM 726 C C . ASP A 1 99 ? -6.044 -10.873 -3.645 1.00 94.62 99 ASP A C 1
ATOM 728 O O . ASP A 1 99 ? -6.783 -11.828 -3.416 1.00 94.62 99 ASP A O 1
ATOM 732 N N . ASN A 1 100 ? -6.163 -9.730 -2.970 1.00 93.56 100 ASN A N 1
ATOM 733 C CA . ASN A 1 100 ? -7.272 -9.482 -2.061 1.00 93.56 100 ASN A CA 1
ATOM 734 C C . ASN A 1 100 ? -8.477 -9.008 -2.882 1.00 93.56 100 ASN A C 1
ATOM 736 O O . ASN A 1 100 ? -8.445 -7.932 -3.481 1.00 93.56 100 ASN A O 1
ATOM 740 N N . GLU A 1 101 ? -9.553 -9.793 -2.879 1.00 92.69 101 GLU A N 1
ATOM 741 C CA . GLU A 1 101 ? -10.794 -9.494 -3.604 1.00 92.69 101 GLU A CA 1
ATOM 742 C C . GLU A 1 101 ? -11.356 -8.100 -3.279 1.00 92.69 101 GLU A C 1
ATOM 744 O O . GLU A 1 101 ? -11.838 -7.410 -4.177 1.00 92.69 101 GLU A O 1
ATOM 749 N N . ARG A 1 102 ? -11.215 -7.631 -2.028 1.00 91.88 102 ARG A N 1
ATOM 750 C CA . ARG A 1 102 ? -11.674 -6.297 -1.594 1.00 91.88 102 ARG A CA 1
ATOM 751 C C . ARG A 1 102 ? -10.901 -5.152 -2.255 1.00 91.88 102 ARG A C 1
ATOM 753 O O . ARG A 1 102 ? -11.400 -4.033 -2.342 1.00 91.88 102 ARG A O 1
ATOM 760 N N . THR A 1 103 ? -9.676 -5.407 -2.713 1.00 92.69 103 THR A N 1
ATOM 761 C CA . THR A 1 103 ? -8.773 -4.384 -3.260 1.00 92.69 103 THR A CA 1
ATOM 762 C C . THR A 1 103 ? -8.261 -4.697 -4.665 1.00 92.69 103 THR A C 1
ATOM 764 O O . THR A 1 103 ? -7.424 -3.958 -5.184 1.00 92.69 103 THR A O 1
ATOM 767 N N . LYS A 1 104 ? -8.800 -5.718 -5.348 1.00 94.62 104 LYS A N 1
ATOM 768 C CA . LYS A 1 104 ? -8.396 -6.081 -6.722 1.00 94.62 104 LYS A CA 1
ATOM 769 C C . LYS A 1 104 ? -8.570 -4.947 -7.735 1.00 94.62 104 LYS A C 1
ATOM 771 O O . LYS A 1 104 ? -7.817 -4.855 -8.704 1.00 94.62 104 LYS A O 1
ATOM 776 N N . TRP A 1 105 ? -9.513 -4.038 -7.486 1.00 95.75 105 TRP A N 1
ATOM 777 C CA . TRP A 1 105 ? -9.723 -2.838 -8.296 1.00 95.75 105 TRP A CA 1
ATOM 778 C C . TRP A 1 105 ? -8.483 -1.929 -8.342 1.00 95.75 105 TRP A C 1
ATOM 780 O O . TRP A 1 105 ? -8.237 -1.279 -9.360 1.00 95.75 105 TRP A O 1
ATOM 790 N N . ILE A 1 106 ? -7.650 -1.938 -7.292 1.00 96.38 106 ILE A N 1
ATOM 791 C CA . ILE A 1 106 ? -6.360 -1.236 -7.270 1.00 96.38 106 ILE A CA 1
ATOM 792 C C . ILE A 1 106 ? -5.436 -1.816 -8.343 1.00 96.38 106 ILE A C 1
ATOM 794 O O . ILE A 1 106 ? -4.810 -1.059 -9.080 1.00 96.38 106 ILE A O 1
ATOM 798 N N . GLY A 1 107 ? -5.395 -3.143 -8.493 1.00 96.69 107 GLY A N 1
ATOM 799 C CA . GLY A 1 107 ? -4.628 -3.800 -9.552 1.00 96.69 107 GLY A CA 1
ATOM 800 C C . GLY A 1 107 ? -5.050 -3.312 -10.940 1.00 96.69 107 GLY A C 1
ATOM 801 O O . GLY A 1 107 ? -4.210 -2.897 -11.738 1.00 96.69 107 GLY A O 1
ATOM 802 N N . ASN A 1 108 ? -6.359 -3.260 -11.201 1.00 95.69 108 ASN A N 1
ATOM 803 C CA . ASN A 1 108 ? -6.898 -2.759 -12.470 1.00 95.69 108 ASN A CA 1
ATOM 804 C C . ASN A 1 108 ? -6.533 -1.286 -12.721 1.00 95.69 108 ASN A C 1
ATOM 806 O O . ASN A 1 108 ? -6.252 -0.894 -13.856 1.00 95.69 108 ASN A O 1
ATOM 810 N N . LEU A 1 109 ? -6.519 -0.451 -11.679 1.00 96.00 109 LEU A N 1
ATOM 811 C CA . LEU A 1 109 ? -6.066 0.937 -11.785 1.00 96.00 109 LEU A CA 1
ATOM 812 C C . LEU A 1 109 ? -4.579 1.046 -12.106 1.00 96.00 109 LEU A C 1
ATOM 814 O O . LEU A 1 109 ? -4.214 1.862 -12.950 1.00 96.00 109 LEU A O 1
ATOM 818 N N . LEU A 1 110 ? -3.737 0.226 -11.476 1.00 97.31 110 LEU A N 1
ATOM 819 C CA . LEU A 1 110 ? -2.304 0.202 -11.760 1.00 97.31 110 LEU A CA 1
ATOM 820 C C . LEU A 1 110 ? -2.045 -0.199 -13.213 1.00 97.31 110 LEU A C 1
ATOM 822 O O . LEU A 1 110 ? -1.288 0.484 -13.893 1.00 97.31 110 LEU A O 1
ATOM 826 N N . VAL A 1 111 ? -2.728 -1.227 -13.725 1.00 98.00 111 VAL A N 1
ATOM 827 C CA . VAL A 1 111 ? -2.608 -1.632 -15.136 1.00 98.00 111 VAL A CA 1
ATOM 828 C C . VAL A 1 111 ? -3.055 -0.508 -16.073 1.00 98.00 111 VAL A C 1
ATOM 830 O O . VAL A 1 111 ? -2.353 -0.195 -17.034 1.00 98.00 111 VAL A O 1
ATOM 833 N N . ARG A 1 112 ? -4.193 0.148 -15.797 1.00 97.00 112 ARG A N 1
ATOM 834 C CA . ARG A 1 112 ? -4.652 1.301 -16.596 1.00 97.00 112 ARG A CA 1
ATOM 835 C C . ARG A 1 112 ? -3.642 2.446 -16.575 1.00 97.00 112 ARG A C 1
ATOM 837 O O . ARG A 1 112 ? -3.346 3.010 -17.624 1.00 97.00 112 ARG A O 1
ATOM 844 N N . LYS A 1 113 ? -3.090 2.767 -15.402 1.00 96.81 113 LYS A N 1
ATOM 845 C CA . LYS A 1 113 ? -2.075 3.812 -15.257 1.00 96.81 113 LYS A CA 1
ATOM 846 C C . LYS A 1 113 ? -0.808 3.453 -16.028 1.00 96.81 113 LYS A C 1
ATOM 848 O O . LYS A 1 113 ? -0.351 4.299 -16.785 1.00 96.81 113 LYS A O 1
ATOM 853 N N . ALA A 1 114 ? -0.309 2.222 -15.910 1.00 97.88 114 ALA A N 1
ATOM 854 C CA . ALA A 1 114 ? 0.867 1.743 -16.635 1.00 97.88 114 ALA A CA 1
ATOM 855 C C . ALA A 1 114 ? 0.683 1.858 -18.157 1.00 97.88 114 ALA A C 1
ATOM 857 O O . ALA A 1 114 ? 1.553 2.389 -18.838 1.00 97.88 114 ALA A O 1
ATOM 858 N N . LYS A 1 115 ? -0.489 1.465 -18.676 1.00 97.75 115 LYS A N 1
ATOM 859 C CA . LYS A 1 115 ? -0.841 1.599 -20.101 1.00 97.75 115 LYS A CA 1
ATOM 860 C C . LYS A 1 115 ? -0.981 3.048 -20.578 1.00 97.75 115 LYS A C 1
ATOM 862 O O . LYS A 1 115 ? -0.829 3.305 -21.763 1.00 97.75 115 LYS A O 1
ATOM 867 N N . SER A 1 116 ? -1.294 3.983 -19.680 1.00 97.38 116 SER A N 1
ATOM 868 C CA . SER A 1 116 ? -1.387 5.415 -20.006 1.00 97.38 116 SER A CA 1
ATOM 869 C C . SER A 1 116 ? -0.044 6.150 -19.979 1.00 97.38 116 SER A C 1
ATOM 871 O O . SER A 1 116 ? -0.007 7.355 -20.217 1.00 97.38 116 SER A O 1
ATOM 873 N N . LEU A 1 117 ? 1.047 5.471 -19.613 1.00 97.25 117 LEU A N 1
ATOM 874 C CA . LEU A 1 117 ? 2.373 6.075 -19.608 1.00 97.25 117 LEU A CA 1
ATOM 875 C C . LEU A 1 117 ? 2.920 6.173 -21.034 1.00 97.25 117 LEU A C 1
ATOM 877 O O . LEU A 1 117 ? 2.655 5.316 -21.870 1.00 97.25 117 LEU A O 1
ATOM 881 N N . ASN A 1 118 ? 3.752 7.186 -21.281 1.00 96.94 118 ASN A N 1
ATOM 882 C CA . ASN A 1 118 ? 4.402 7.383 -22.581 1.00 96.94 118 ASN A CA 1
ATOM 883 C C . ASN A 1 118 ? 5.378 6.245 -22.936 1.00 96.94 118 ASN A C 1
ATOM 885 O O . ASN A 1 118 ? 5.674 6.026 -24.104 1.00 96.94 118 ASN A O 1
ATOM 889 N N . SER A 1 119 ? 5.912 5.553 -21.927 1.00 97.31 119 SER A N 1
ATOM 890 C CA . SER A 1 119 ? 6.805 4.401 -22.069 1.00 97.31 119 SER A CA 1
ATOM 891 C C . SER A 1 119 ? 6.670 3.486 -20.851 1.00 97.31 119 SER A C 1
ATOM 893 O O . SER A 1 119 ? 6.397 3.963 -19.744 1.00 97.31 119 SER A O 1
ATOM 895 N N . ALA A 1 120 ? 6.925 2.187 -21.032 1.00 95.44 120 ALA A N 1
ATOM 896 C CA . ALA A 1 120 ? 6.975 1.207 -19.948 1.00 95.44 120 ALA A CA 1
ATOM 897 C C . ALA A 1 120 ? 8.038 1.545 -18.882 1.00 95.44 120 ALA A C 1
ATOM 899 O O . ALA A 1 120 ? 7.881 1.174 -17.721 1.00 95.44 120 ALA A O 1
ATOM 900 N N . ASP A 1 121 ? 9.069 2.314 -19.238 1.00 94.56 121 ASP A N 1
ATOM 901 C CA . ASP A 1 121 ? 10.133 2.744 -18.317 1.00 94.56 121 ASP A CA 1
ATOM 902 C C . ASP A 1 121 ? 9.801 4.041 -17.570 1.00 94.56 121 ASP A C 1
ATOM 904 O O . ASP A 1 121 ? 10.538 4.477 -16.683 1.00 94.56 121 ASP A O 1
ATOM 908 N N . SER A 1 122 ? 8.664 4.664 -17.888 1.00 95.38 122 SER A N 1
ATOM 909 C CA . SER A 1 122 ? 8.194 5.842 -17.162 1.00 95.38 122 SER A CA 1
ATOM 910 C C . SER A 1 122 ? 7.786 5.470 -15.737 1.00 95.38 122 SER A C 1
ATOM 912 O O . SER A 1 122 ? 7.225 4.402 -15.488 1.00 95.38 122 SER A O 1
ATOM 914 N N . LEU A 1 123 ? 8.025 6.378 -14.790 1.00 94.81 123 LEU A N 1
ATOM 915 C CA . LEU A 1 123 ? 7.631 6.193 -13.394 1.00 94.81 123 LEU A CA 1
ATOM 916 C C . LEU A 1 123 ? 6.104 6.115 -13.252 1.00 94.81 123 LEU A C 1
ATOM 918 O O . LEU A 1 123 ? 5.381 6.990 -13.728 1.00 94.81 123 LEU A O 1
ATOM 922 N N . MET A 1 124 ? 5.623 5.118 -12.506 1.00 95.88 124 MET A N 1
ATOM 923 C CA . MET A 1 124 ? 4.213 5.008 -12.108 1.00 95.88 124 MET A CA 1
ATOM 924 C C . MET A 1 124 ? 3.793 6.164 -11.198 1.00 95.88 124 MET A C 1
ATOM 926 O O . MET A 1 124 ? 2.681 6.684 -11.306 1.00 95.88 124 MET A O 1
ATOM 930 N N . PHE A 1 125 ? 4.707 6.571 -10.316 1.00 94.31 125 PHE A N 1
ATOM 931 C CA . PHE A 1 125 ? 4.514 7.627 -9.334 1.00 94.31 125 PHE A CA 1
ATOM 932 C C . PHE A 1 125 ? 5.652 8.638 -9.451 1.00 94.31 125 PHE A C 1
ATOM 934 O O . PHE A 1 125 ? 6.819 8.298 -9.276 1.00 94.31 125 PHE A O 1
ATOM 941 N N . THR A 1 126 ? 5.309 9.889 -9.745 1.00 93.62 126 THR A N 1
ATOM 942 C CA . THR A 1 126 ? 6.275 10.985 -9.922 1.00 93.62 126 THR A CA 1
ATOM 943 C C . THR A 1 126 ? 6.475 11.819 -8.655 1.00 93.62 126 THR A C 1
ATOM 945 O O . THR A 1 126 ? 7.206 12.806 -8.683 1.00 93.62 126 THR A O 1
ATOM 948 N N . PHE A 1 127 ? 5.837 11.438 -7.544 1.00 92.75 127 PHE A N 1
ATOM 949 C CA . PHE A 1 127 ? 5.971 12.113 -6.257 1.00 92.75 127 PHE A CA 1
ATOM 950 C C . PHE A 1 127 ? 7.047 11.468 -5.372 1.00 92.75 127 PHE A C 1
ATOM 952 O O . PHE A 1 127 ? 7.322 10.270 -5.458 1.00 92.75 127 PHE A O 1
ATOM 959 N N . SER A 1 128 ? 7.635 12.260 -4.477 1.00 90.12 128 SER A N 1
ATOM 960 C CA . SER A 1 128 ? 8.577 11.787 -3.462 1.00 90.12 128 SER A CA 1
ATOM 961 C C . SER A 1 128 ? 7.873 11.198 -2.236 1.00 90.12 128 SER A C 1
ATOM 963 O O . SER A 1 128 ? 6.712 11.494 -1.953 1.00 90.12 128 SER A O 1
ATOM 965 N N . ALA A 1 129 ? 8.594 10.393 -1.450 1.00 88.75 129 ALA A N 1
ATOM 966 C CA . ALA A 1 129 ? 8.081 9.883 -0.175 1.00 88.75 129 ALA A CA 1
ATOM 967 C C . ALA A 1 129 ? 7.703 11.014 0.803 1.00 88.75 129 ALA A C 1
ATOM 969 O O . ALA A 1 129 ? 6.756 10.879 1.576 1.00 88.75 129 ALA A O 1
ATOM 970 N N . GLU A 1 130 ? 8.418 12.139 0.751 1.00 91.44 130 GLU A N 1
ATOM 971 C CA . GLU A 1 130 ? 8.121 13.331 1.545 1.00 91.44 130 GLU A CA 1
ATOM 972 C C . GLU A 1 130 ? 6.824 14.006 1.089 1.00 91.44 130 GLU A C 1
ATOM 974 O O . GLU A 1 130 ? 5.971 14.305 1.923 1.00 91.44 130 GLU A O 1
ATOM 979 N N . GLN A 1 131 ? 6.634 14.172 -0.226 1.00 93.75 131 GLN A N 1
ATOM 980 C CA . GLN A 1 131 ? 5.386 14.691 -0.792 1.00 93.75 131 GLN A CA 1
ATOM 981 C C . GLN A 1 131 ? 4.207 13.795 -0.411 1.00 93.75 131 GLN A C 1
ATOM 983 O O . GLN A 1 131 ? 3.203 14.290 0.093 1.00 93.75 131 GLN A O 1
ATOM 988 N N . PHE A 1 132 ? 4.355 12.475 -0.549 1.00 94.25 132 PHE A N 1
ATOM 989 C CA . PHE A 1 132 ? 3.328 11.530 -0.116 1.00 94.25 132 PHE A CA 1
ATOM 990 C C . PHE A 1 132 ? 3.018 11.663 1.377 1.00 94.25 132 PHE A C 1
ATOM 992 O O . PHE A 1 132 ? 1.854 11.738 1.756 1.00 94.25 132 PHE A O 1
ATOM 999 N N . ARG A 1 133 ? 4.043 11.730 2.238 1.00 94.75 133 ARG A N 1
ATOM 1000 C CA . ARG A 1 133 ? 3.859 11.905 3.685 1.00 94.75 133 ARG A CA 1
ATOM 1001 C C . ARG A 1 133 ? 3.115 13.200 4.005 1.00 94.75 133 ARG A C 1
ATOM 1003 O O . ARG A 1 133 ? 2.221 13.173 4.845 1.00 94.75 133 ARG A O 1
ATOM 1010 N N . LYS A 1 134 ? 3.470 14.307 3.349 1.00 95.44 134 LYS A N 1
ATOM 1011 C CA . LYS A 1 134 ? 2.808 15.604 3.523 1.00 95.44 134 LYS A CA 1
ATOM 1012 C C . LYS A 1 134 ? 1.319 15.511 3.187 1.00 95.44 134 LYS A C 1
ATOM 1014 O O . LYS A 1 134 ? 0.495 15.892 4.015 1.00 95.44 134 LYS A O 1
ATOM 1019 N N . GLU A 1 135 ? 0.980 14.957 2.023 1.00 95.50 135 GLU A N 1
ATOM 1020 C CA . GLU A 1 135 ? -0.416 14.786 1.602 1.00 95.50 135 GLU A CA 1
ATOM 1021 C C . GLU A 1 135 ? -1.174 13.803 2.507 1.00 95.50 135 GLU A C 1
ATOM 1023 O O . GLU A 1 135 ? -2.326 14.040 2.860 1.00 95.50 135 GLU A O 1
ATOM 1028 N N . PHE A 1 136 ? -0.519 12.734 2.965 1.00 94.94 136 PHE A N 1
ATOM 1029 C CA . PHE A 1 136 ? -1.118 11.753 3.870 1.00 94.94 136 PHE A CA 1
ATOM 1030 C C . PHE A 1 136 ? -1.470 12.357 5.238 1.00 94.94 136 PHE A C 1
ATOM 1032 O O . PHE A 1 136 ? -2.561 12.130 5.758 1.00 94.94 136 PHE A O 1
ATOM 1039 N N . VAL A 1 137 ? -0.57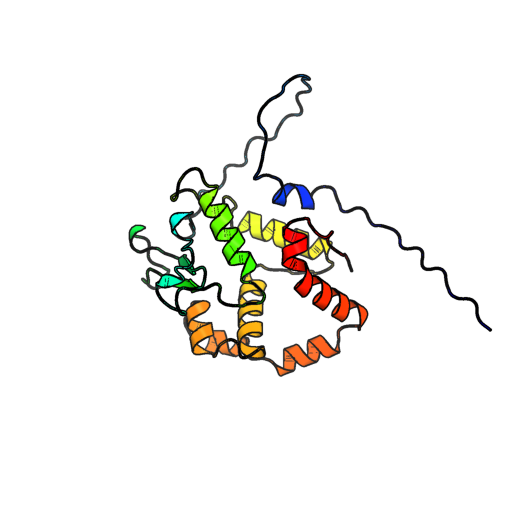9 13.178 5.805 1.00 95.44 137 VAL A N 1
ATOM 1040 C CA . VAL A 1 137 ? -0.842 13.918 7.051 1.00 95.44 137 VAL A CA 1
ATOM 1041 C C . VAL A 1 137 ? -1.952 14.950 6.850 1.00 95.44 137 VAL A C 1
ATOM 1043 O O . VAL A 1 137 ? -2.830 15.074 7.702 1.00 95.44 137 VAL A O 1
ATOM 1046 N N . ALA A 1 138 ? -1.948 15.669 5.723 1.00 94.06 138 ALA A N 1
ATOM 1047 C CA . ALA A 1 138 ? -2.996 16.636 5.403 1.00 94.06 138 ALA A CA 1
ATOM 1048 C C . ALA A 1 138 ? -4.376 15.966 5.284 1.00 94.06 138 ALA A C 1
ATOM 1050 O O . ALA A 1 138 ? -5.353 16.480 5.830 1.00 94.06 138 ALA A O 1
ATOM 1051 N N . ALA A 1 139 ? -4.447 14.796 4.641 1.00 91.25 139 ALA A N 1
ATOM 1052 C CA . ALA A 1 139 ? -5.662 13.991 4.566 1.00 91.25 139 ALA A CA 1
ATOM 1053 C C . ALA A 1 139 ? -6.124 13.520 5.954 1.00 91.25 139 ALA A C 1
ATOM 1055 O O . ALA A 1 139 ? -7.304 13.638 6.268 1.00 91.25 139 ALA A O 1
ATOM 1056 N N . GLY A 1 140 ? -5.201 13.065 6.809 1.00 90.69 140 GLY A N 1
ATOM 1057 C CA . GLY A 1 140 ? -5.502 12.724 8.203 1.00 90.69 140 GLY A CA 1
ATOM 1058 C C . GLY A 1 140 ? -6.125 13.884 8.964 1.00 90.69 140 GLY A C 1
ATOM 1059 O O . GLY A 1 140 ? -7.217 13.748 9.507 1.00 90.69 140 GLY A O 1
ATOM 1060 N N . LYS A 1 141 ? -5.492 15.061 8.909 1.00 91.38 141 LYS A N 1
ATOM 1061 C CA . LYS A 1 141 ? -6.011 16.281 9.541 1.00 91.38 141 LYS A CA 1
ATOM 1062 C C . LYS A 1 141 ? -7.409 16.642 9.034 1.00 91.38 141 LYS A C 1
ATOM 1064 O O . LYS A 1 141 ? -8.267 16.998 9.833 1.00 91.38 141 LYS A O 1
ATOM 1069 N N . ALA A 1 142 ? -7.650 16.527 7.727 1.00 86.56 142 ALA A N 1
ATOM 1070 C CA . ALA A 1 142 ? -8.964 16.785 7.138 1.00 86.56 142 ALA A CA 1
ATOM 1071 C C . ALA A 1 142 ? -10.046 15.794 7.608 1.00 86.56 142 ALA A C 1
ATOM 1073 O O . ALA A 1 142 ? -11.225 16.132 7.587 1.00 86.56 142 ALA A O 1
ATOM 1074 N N . LEU A 1 143 ? -9.648 14.596 8.041 1.00 83.81 143 LEU A N 1
ATOM 1075 C CA . LEU A 1 143 ? -10.525 13.562 8.592 1.00 83.81 143 LEU A CA 1
ATOM 1076 C C . LEU A 1 143 ? -10.580 13.572 10.131 1.00 83.81 143 LEU A C 1
ATOM 1078 O O . LEU A 1 143 ? -11.181 12.675 10.715 1.00 83.81 143 LEU A O 1
ATOM 1082 N N . GLY A 1 144 ? -9.924 14.531 10.798 1.00 87.44 144 GLY A N 1
ATOM 1083 C CA . GLY A 1 144 ? -9.804 14.545 12.261 1.00 87.44 144 GLY A CA 1
ATOM 1084 C C . GLY A 1 144 ? -8.932 13.415 12.825 1.00 87.44 144 GLY A C 1
ATOM 1085 O O . GLY A 1 144 ? -9.013 13.105 14.010 1.00 87.44 144 GLY A O 1
ATOM 1086 N N . VAL A 1 145 ? -8.103 12.782 11.990 1.00 88.12 145 VAL A N 1
ATOM 1087 C CA . VAL A 1 145 ? -7.172 11.721 12.387 1.00 88.12 145 VAL A CA 1
ATOM 1088 C C . VAL A 1 145 ? -5.766 12.297 12.492 1.00 88.12 145 VAL A C 1
ATOM 1090 O O . VAL A 1 145 ? -5.084 12.553 11.495 1.00 88.12 145 VAL A O 1
ATOM 1093 N N . GLU A 1 146 ? -5.321 12.505 13.723 1.00 92.31 146 GLU A N 1
ATOM 1094 C CA . GLU A 1 146 ? -4.001 13.055 14.004 1.00 92.31 146 GLU A CA 1
ATOM 1095 C C . GLU A 1 146 ? -2.899 11.990 13.965 1.00 92.31 146 GLU A C 1
ATOM 1097 O O . GLU A 1 146 ? -3.147 10.786 14.024 1.00 92.31 146 GLU A O 1
ATOM 1102 N N . GLN A 1 147 ? -1.649 12.454 13.873 1.00 92.62 147 GLN A N 1
ATOM 1103 C CA . GLN A 1 147 ? -0.447 11.613 13.961 1.00 92.62 147 GLN A CA 1
ATOM 1104 C C . GLN A 1 147 ? -0.398 10.475 12.924 1.00 92.62 147 GLN A C 1
ATOM 1106 O O . GLN A 1 147 ? 0.235 9.436 13.140 1.00 92.62 147 GLN A O 1
ATOM 1111 N N . LEU A 1 148 ? -1.041 10.678 11.768 1.00 93.38 148 LEU A N 1
ATOM 1112 C CA . LEU A 1 148 ? -0.945 9.741 10.660 1.00 93.38 148 LEU A CA 1
ATOM 1113 C C . LEU A 1 148 ? 0.482 9.664 10.125 1.00 93.38 148 LEU A C 1
ATOM 1115 O O . LEU A 1 148 ? 1.158 10.666 9.890 1.00 93.38 148 LEU A O 1
ATOM 1119 N N . HIS A 1 149 ? 0.923 8.440 9.870 1.00 94.81 149 HIS A N 1
ATOM 1120 C CA . HIS A 1 149 ? 2.217 8.165 9.277 1.00 94.81 149 HIS A CA 1
ATOM 1121 C C . HIS A 1 149 ? 2.081 7.065 8.218 1.00 94.81 149 HIS A C 1
ATOM 1123 O O . HIS A 1 149 ? 1.505 6.020 8.521 1.00 94.81 149 HIS A O 1
ATOM 1129 N N . PRO A 1 150 ? 2.662 7.209 7.009 1.00 94.25 150 PRO A N 1
ATOM 1130 C CA . PRO A 1 150 ? 2.569 6.196 5.949 1.00 94.25 150 PRO A CA 1
ATOM 1131 C C . PRO A 1 150 ? 2.933 4.771 6.386 1.00 94.25 150 PRO A C 1
ATOM 1133 O O . PRO A 1 150 ? 2.377 3.792 5.899 1.00 94.25 150 PRO A O 1
ATOM 1136 N N . TYR A 1 151 ? 3.850 4.642 7.347 1.00 92.69 151 TYR A N 1
ATOM 1137 C CA . TYR A 1 151 ? 4.253 3.349 7.904 1.00 92.69 151 TYR A CA 1
ATOM 1138 C C . TYR A 1 151 ? 3.101 2.591 8.588 1.00 92.69 151 TYR A C 1
ATOM 1140 O O . TYR A 1 151 ? 3.093 1.362 8.587 1.00 92.69 151 TYR A O 1
ATOM 1148 N N . GLN A 1 152 ? 2.091 3.303 9.099 1.00 93.50 152 GLN A N 1
ATOM 1149 C CA . GLN A 1 152 ? 0.881 2.697 9.652 1.00 93.50 152 GLN A CA 1
ATOM 1150 C C . GLN A 1 152 ? 0.096 1.924 8.589 1.00 93.50 152 GLN A C 1
ATOM 1152 O O . GLN A 1 152 ? -0.476 0.899 8.930 1.00 93.50 152 GLN A O 1
ATOM 1157 N N . LEU A 1 153 ? 0.123 2.324 7.308 1.00 93.12 153 LEU A N 1
ATOM 1158 C CA . LEU A 1 153 ? -0.532 1.569 6.226 1.00 93.12 153 LEU A CA 1
ATOM 1159 C C . LEU A 1 153 ? 0.093 0.181 6.056 1.00 93.12 153 LEU A C 1
ATOM 1161 O O . LEU A 1 153 ? -0.612 -0.815 5.905 1.00 93.12 153 LEU A O 1
ATOM 1165 N N . ARG A 1 154 ? 1.428 0.100 6.145 1.00 93.19 154 ARG A N 1
ATOM 1166 C CA . ARG A 1 154 ? 2.155 -1.176 6.095 1.00 93.19 154 ARG A CA 1
ATOM 1167 C C . ARG A 1 154 ? 1.791 -2.073 7.276 1.00 93.19 154 ARG A C 1
ATOM 1169 O O . ARG A 1 154 ? 1.722 -3.285 7.117 1.00 93.19 154 ARG A O 1
ATOM 1176 N N . HIS A 1 155 ? 1.583 -1.491 8.454 1.00 93.81 155 HIS A N 1
ATOM 1177 C CA . HIS A 1 155 ? 1.195 -2.229 9.658 1.00 93.81 155 HIS A CA 1
ATOM 1178 C C . HIS A 1 155 ? -0.264 -2.659 9.622 1.00 93.81 155 HIS A C 1
ATOM 1180 O O . HIS A 1 155 ? -0.551 -3.821 9.872 1.00 93.81 155 HIS A O 1
ATOM 1186 N N . GLY A 1 156 ? -1.163 -1.751 9.251 1.00 93.69 156 GLY A N 1
ATOM 1187 C CA . GLY A 1 156 ? -2.588 -2.019 9.113 1.00 93.69 156 GLY A CA 1
ATOM 1188 C C . GLY A 1 156 ? -2.855 -3.136 8.113 1.00 93.69 156 GLY A C 1
ATOM 1189 O O . GLY A 1 156 ? -3.597 -4.053 8.433 1.00 93.69 156 GLY A O 1
ATOM 1190 N N . GLY A 1 157 ? -2.171 -3.132 6.963 1.00 94.31 157 GLY A N 1
ATOM 1191 C CA . GLY A 1 157 ? -2.289 -4.215 5.985 1.00 94.31 157 GLY A CA 1
ATOM 1192 C C . GLY A 1 157 ? -1.787 -5.572 6.494 1.00 94.31 157 GLY A C 1
ATOM 1193 O O . GLY A 1 157 ? -2.343 -6.593 6.111 1.00 94.31 157 GLY A O 1
ATOM 1194 N N . ALA A 1 158 ? -0.767 -5.596 7.358 1.00 95.94 158 ALA A N 1
ATOM 1195 C CA . ALA A 1 158 ? -0.289 -6.823 8.002 1.00 95.94 158 ALA A CA 1
ATOM 1196 C C . ALA A 1 158 ? -1.293 -7.338 9.039 1.00 95.94 158 ALA A C 1
ATOM 1198 O O . ALA A 1 158 ? -1.581 -8.528 9.093 1.00 95.94 158 ALA A O 1
ATOM 1199 N N . SER A 1 159 ? -1.813 -6.425 9.863 1.00 95.75 159 SER A N 1
ATOM 1200 C CA . SER A 1 159 ? -2.816 -6.739 10.875 1.00 95.75 159 SER A CA 1
ATOM 1201 C C . SER A 1 159 ? -4.089 -7.278 10.230 1.00 95.75 159 SER A C 1
ATOM 1203 O O . SER A 1 159 ? -4.572 -8.304 10.685 1.00 95.75 159 SER A O 1
ATOM 1205 N N . ASP A 1 160 ? -4.591 -6.634 9.168 1.00 94.75 160 ASP A N 1
ATOM 1206 C CA . ASP A 1 160 ? -5.797 -7.058 8.439 1.00 94.75 160 ASP A CA 1
ATOM 1207 C C . ASP A 1 160 ? -5.619 -8.443 7.806 1.00 94.75 160 ASP A C 1
ATOM 1209 O O . ASP A 1 160 ? -6.477 -9.306 7.986 1.00 94.75 160 ASP A O 1
ATOM 1213 N N . ASP A 1 161 ? -4.481 -8.695 7.147 1.00 96.25 161 ASP A N 1
ATOM 1214 C CA . ASP A 1 161 ? -4.143 -10.010 6.587 1.00 96.25 161 ASP A CA 1
ATOM 1215 C C . ASP A 1 161 ? -4.208 -11.121 7.652 1.00 96.25 161 ASP A C 1
ATOM 1217 O O . ASP A 1 161 ? -4.827 -12.161 7.426 1.00 96.25 161 ASP A O 1
ATOM 1221 N N . LEU A 1 162 ? -3.597 -10.885 8.820 1.00 95.94 162 LEU A N 1
ATOM 1222 C CA . LEU A 1 162 ? -3.545 -11.858 9.914 1.00 95.94 162 LEU A CA 1
ATOM 1223 C C . LEU A 1 162 ? -4.900 -12.008 10.617 1.00 95.94 162 LEU A C 1
ATOM 1225 O O . LEU A 1 162 ? -5.295 -13.122 10.945 1.00 95.94 162 LEU A O 1
ATOM 1229 N N . SER A 1 163 ? -5.622 -10.909 10.862 1.00 94.81 163 SER A N 1
ATOM 1230 C CA . SER A 1 163 ? -6.906 -10.947 11.577 1.00 94.81 163 SER A CA 1
ATOM 1231 C C . SER A 1 163 ? -8.041 -11.521 10.740 1.00 94.81 163 SER A C 1
ATOM 1233 O O . SER A 1 163 ? -8.965 -12.100 11.299 1.00 94.81 163 SER A O 1
ATOM 1235 N N . SER A 1 164 ? -7.983 -11.357 9.416 1.00 93.62 164 SER A N 1
ATOM 1236 C CA . SER A 1 164 ? -8.962 -11.937 8.489 1.00 93.62 164 SER A CA 1
ATOM 1237 C C . SER A 1 164 ? -8.642 -13.381 8.100 1.00 93.62 164 SER A C 1
ATOM 1239 O O . SER A 1 164 ? -9.454 -14.022 7.440 1.00 93.62 164 SER A O 1
ATOM 1241 N N . GLY A 1 165 ? -7.458 -13.887 8.464 1.00 94.62 165 GLY A N 1
ATOM 1242 C CA . GLY A 1 165 ? -6.975 -15.191 8.013 1.00 94.62 165 GLY A CA 1
ATOM 1243 C C . GLY A 1 165 ? -6.643 -15.242 6.519 1.00 94.62 165 GLY A C 1
ATOM 1244 O O . GLY A 1 165 ? -6.412 -16.325 5.991 1.00 94.62 165 GLY A O 1
ATOM 1245 N N . LEU A 1 166 ? -6.592 -14.094 5.826 1.00 95.38 166 LEU A N 1
ATOM 1246 C CA . LEU A 1 166 ? -6.243 -14.033 4.404 1.00 95.38 166 LEU A CA 1
ATOM 1247 C C . LEU A 1 166 ? -4.825 -14.559 4.148 1.00 95.38 166 LEU A C 1
ATOM 1249 O O . LEU A 1 166 ? -4.540 -15.092 3.075 1.00 95.38 166 LEU A O 1
ATOM 1253 N N . ARG A 1 167 ? -3.923 -14.387 5.120 1.00 96.44 167 ARG A N 1
ATOM 1254 C CA . ARG A 1 167 ? -2.545 -14.875 5.064 1.00 96.44 167 ARG A CA 1
ATOM 1255 C C . ARG A 1 167 ? -2.069 -15.338 6.429 1.00 96.44 167 ARG A C 1
ATOM 1257 O O . ARG A 1 167 ? -2.391 -14.734 7.449 1.00 96.44 167 ARG A O 1
ATOM 1264 N N . ASP A 1 168 ? -1.214 -16.353 6.421 1.00 96.62 168 ASP A N 1
ATOM 1265 C CA . ASP A 1 168 ? -0.453 -16.742 7.601 1.00 96.62 168 ASP A CA 1
ATOM 1266 C C . ASP A 1 168 ? 0.748 -15.802 7.852 1.00 96.62 168 ASP A C 1
ATOM 1268 O O . ASP A 1 168 ? 1.045 -14.875 7.088 1.00 96.62 168 ASP A O 1
ATOM 1272 N N . HIS A 1 169 ? 1.474 -16.051 8.943 1.00 96.50 169 HIS A N 1
ATOM 1273 C CA . HIS A 1 169 ? 2.638 -15.252 9.328 1.00 96.50 169 HIS A CA 1
ATOM 1274 C C . HIS A 1 169 ? 3.756 -15.260 8.277 1.00 96.50 169 HIS A C 1
ATOM 1276 O O . HIS A 1 169 ? 4.412 -14.232 8.093 1.00 96.50 169 HIS A O 1
ATOM 1282 N N . ASN A 1 170 ? 3.971 -16.379 7.583 1.00 96.06 170 ASN A N 1
ATOM 1283 C CA . ASN A 1 170 ? 5.040 -16.522 6.596 1.00 96.06 170 ASN A CA 1
ATOM 1284 C C . ASN A 1 170 ? 4.703 -15.760 5.313 1.00 96.06 170 ASN A C 1
ATOM 1286 O O . ASN A 1 170 ? 5.537 -15.016 4.792 1.00 96.06 170 ASN A O 1
ATOM 1290 N N . ALA A 1 171 ? 3.462 -15.870 4.845 1.00 95.56 171 ALA A N 1
ATOM 1291 C CA . ALA A 1 171 ? 2.951 -15.126 3.708 1.00 95.56 171 ALA A CA 1
ATOM 1292 C C . ALA A 1 171 ? 2.970 -13.614 3.978 1.00 95.56 171 ALA A C 1
ATOM 1294 O O . ALA A 1 171 ? 3.404 -12.845 3.118 1.00 95.56 171 ALA A O 1
ATOM 1295 N N . VAL A 1 172 ? 2.590 -13.173 5.183 1.00 96.31 172 VAL A N 1
ATOM 1296 C CA . VAL A 1 172 ? 2.713 -11.765 5.594 1.00 96.31 172 VAL A CA 1
ATOM 1297 C C . VAL A 1 172 ? 4.181 -11.340 5.661 1.00 96.31 172 VAL A C 1
ATOM 1299 O O . VAL A 1 172 ? 4.532 -10.308 5.087 1.00 96.31 172 VAL A O 1
ATOM 1302 N N . LYS A 1 173 ? 5.065 -12.135 6.282 1.00 94.38 173 LYS A N 1
ATOM 1303 C CA . LYS A 1 173 ? 6.516 -11.873 6.343 1.00 94.38 173 LYS A CA 1
ATOM 1304 C C . LYS A 1 173 ? 7.120 -11.658 4.962 1.00 94.38 173 LYS A C 1
ATOM 1306 O O . LYS A 1 173 ? 7.809 -10.657 4.763 1.00 94.38 173 LYS A O 1
ATOM 1311 N N . SER A 1 174 ? 6.831 -12.574 4.040 1.00 91.94 174 SER A N 1
ATOM 1312 C CA . SER A 1 174 ? 7.294 -12.545 2.654 1.00 91.94 174 SER A CA 1
ATOM 1313 C C . SER A 1 174 ? 6.757 -11.312 1.924 1.00 91.94 174 SER A C 1
ATOM 1315 O O . SER A 1 174 ? 7.535 -10.456 1.501 1.00 91.94 174 SER A O 1
ATOM 1317 N N . ARG A 1 175 ? 5.429 -11.118 1.914 1.00 92.25 175 ARG A N 1
ATOM 1318 C CA . ARG A 1 175 ? 4.759 -9.973 1.271 1.00 92.25 175 ARG A CA 1
ATOM 1319 C C . ARG A 1 175 ? 5.287 -8.630 1.765 1.00 92.25 175 ARG A C 1
ATOM 1321 O O . ARG A 1 175 ? 5.564 -7.723 0.983 1.00 92.25 175 ARG A O 1
ATOM 1328 N N . GLY A 1 176 ? 5.382 -8.475 3.080 1.00 91.62 176 GLY A N 1
ATOM 1329 C CA . GLY A 1 176 ? 5.831 -7.237 3.697 1.00 91.62 176 GLY A CA 1
ATOM 1330 C C . GLY A 1 176 ? 7.340 -7.140 3.840 1.00 91.62 176 GLY A C 1
ATOM 1331 O O . GLY A 1 176 ? 7.797 -6.132 4.373 1.00 91.62 176 GLY A O 1
ATOM 1332 N N . ARG A 1 177 ? 8.114 -8.132 3.384 1.00 89.75 177 ARG A N 1
ATOM 1333 C CA . ARG A 1 177 ? 9.586 -8.136 3.379 1.00 89.75 177 ARG A CA 1
ATOM 1334 C C . ARG A 1 177 ? 10.165 -7.817 4.757 1.00 89.75 177 ARG A C 1
ATOM 1336 O O . ARG A 1 177 ? 11.009 -6.928 4.930 1.00 89.75 177 ARG A O 1
ATOM 1343 N N . TRP A 1 178 ? 9.628 -8.483 5.774 1.00 90.75 178 TRP A N 1
ATOM 1344 C CA . TRP A 1 178 ? 10.127 -8.370 7.140 1.00 90.75 178 TRP A CA 1
ATOM 1345 C C . TRP A 1 178 ? 11.297 -9.324 7.353 1.00 90.75 178 TRP A C 1
ATOM 1347 O O . TRP A 1 178 ? 11.213 -10.510 7.056 1.00 90.75 178 TRP A O 1
ATOM 1357 N N . LYS A 1 179 ? 12.388 -8.802 7.925 1.00 89.25 179 LYS A N 1
ATOM 1358 C CA . LYS A 1 179 ? 13.600 -9.590 8.194 1.00 89.25 179 LYS A CA 1
ATOM 1359 C C . LYS A 1 179 ? 13.358 -10.687 9.238 1.00 89.25 179 LYS A C 1
ATOM 1361 O O . LYS A 1 179 ? 13.923 -11.765 9.136 1.00 89.25 179 LYS A O 1
ATOM 1366 N N . THR A 1 180 ? 12.527 -10.417 10.244 1.00 91.75 180 THR A N 1
ATOM 1367 C CA . THR A 1 180 ? 12.340 -11.306 11.400 1.00 91.75 180 THR A CA 1
ATOM 1368 C C . THR A 1 180 ? 10.866 -11.574 11.668 1.00 91.75 180 THR A C 1
ATOM 1370 O O . THR A 1 180 ? 10.029 -10.680 11.513 1.00 91.75 180 THR A O 1
ATOM 1373 N N . ASP A 1 181 ? 10.549 -12.777 12.147 1.00 94.56 181 ASP A N 1
ATOM 1374 C CA . ASP A 1 181 ? 9.185 -13.162 12.543 1.00 94.56 181 ASP A CA 1
ATOM 1375 C C . ASP A 1 181 ? 8.672 -12.305 13.700 1.00 94.56 181 ASP A C 1
ATOM 1377 O O . ASP A 1 181 ? 7.500 -11.938 13.751 1.00 94.56 181 ASP A O 1
ATOM 1381 N N . GLN A 1 182 ? 9.577 -11.884 14.590 1.00 94.06 182 GLN A N 1
ATOM 1382 C CA . GLN A 1 182 ? 9.267 -10.969 15.687 1.00 94.06 182 GLN A CA 1
ATOM 1383 C C . GLN A 1 182 ? 8.671 -9.643 15.191 1.00 94.06 182 GLN A C 1
ATOM 1385 O O . GLN A 1 182 ? 7.836 -9.053 15.875 1.00 94.06 182 GLN A O 1
ATOM 1390 N N . SER A 1 183 ? 9.063 -9.175 13.999 1.00 90.94 183 SER A N 1
ATOM 1391 C CA . SER A 1 183 ? 8.485 -7.963 13.413 1.00 90.94 183 SER A CA 1
ATOM 1392 C C . SER A 1 183 ? 7.017 -8.164 13.045 1.00 90.94 183 SER A C 1
ATOM 1394 O O . SER A 1 183 ? 6.215 -7.267 13.280 1.00 90.94 183 SER A O 1
ATOM 1396 N N . VAL A 1 184 ? 6.671 -9.344 12.527 1.00 94.31 184 VAL A N 1
ATOM 1397 C CA . VAL A 1 184 ? 5.313 -9.697 12.087 1.00 94.31 184 VAL A CA 1
ATOM 1398 C C . VAL A 1 184 ? 4.396 -9.996 13.270 1.00 94.31 184 VAL A C 1
ATOM 1400 O O . VAL A 1 184 ? 3.268 -9.510 13.305 1.00 94.31 184 VAL A O 1
ATOM 1403 N N . ARG A 1 185 ? 4.895 -10.705 14.294 1.00 93.50 185 ARG A N 1
ATOM 1404 C CA . ARG A 1 185 ? 4.131 -11.052 15.511 1.00 93.50 185 ARG A CA 1
ATOM 1405 C C . ARG A 1 185 ? 3.511 -9.837 16.209 1.00 93.50 185 ARG A C 1
ATOM 1407 O O . ARG A 1 185 ? 2.480 -9.958 16.860 1.00 93.50 185 ARG A O 1
ATOM 1414 N N . ARG A 1 186 ? 4.097 -8.643 16.055 1.00 91.75 186 ARG A N 1
ATOM 1415 C CA . ARG A 1 186 ? 3.548 -7.394 16.614 1.00 91.75 186 ARG A CA 1
ATOM 1416 C C . ARG A 1 186 ? 2.174 -7.019 16.043 1.00 91.75 186 ARG A C 1
ATOM 1418 O O . ARG A 1 186 ? 1.468 -6.255 16.702 1.00 91.75 186 ARG A O 1
ATOM 1425 N N . TYR A 1 187 ? 1.810 -7.536 14.869 1.00 92.75 187 TYR A N 1
ATOM 1426 C CA . TYR A 1 187 ? 0.562 -7.223 14.163 1.00 92.75 187 TYR A CA 1
ATOM 1427 C C . TYR A 1 187 ? -0.544 -8.264 14.386 1.00 92.75 187 TYR A C 1
ATOM 1429 O O . TYR A 1 187 ? -1.713 -7.962 14.167 1.00 92.75 187 TYR A O 1
ATOM 1437 N N . ALA A 1 188 ? -0.215 -9.445 14.919 1.00 91.44 188 ALA A N 1
ATOM 1438 C CA . ALA A 1 188 ? -1.170 -10.504 15.258 1.00 91.44 188 ALA A CA 1
ATOM 1439 C C . ALA A 1 188 ? -1.934 -10.218 16.571 1.00 91.44 188 ALA A C 1
ATOM 1441 O O . ALA A 1 188 ? -1.991 -11.048 17.474 1.00 91.44 188 ALA A O 1
ATOM 1442 N N . LYS A 1 189 ? -2.490 -9.010 16.725 1.00 91.25 189 LYS A N 1
ATOM 1443 C CA . LYS A 1 189 ? -3.163 -8.559 17.958 1.00 91.25 189 LYS A CA 1
ATOM 1444 C C . LYS A 1 189 ? -4.678 -8.483 17.781 1.00 91.25 189 LYS A C 1
ATOM 1446 O O . LYS A 1 189 ? -5.274 -7.432 18.019 1.00 91.25 189 LYS A O 1
ATOM 1451 N N . ILE A 1 190 ? -5.302 -9.592 17.381 1.00 92.31 190 ILE A N 1
ATOM 1452 C CA . ILE A 1 190 ? -6.740 -9.639 17.067 1.00 92.31 190 ILE A CA 1
ATOM 1453 C C . ILE A 1 190 ? -7.615 -9.136 18.226 1.00 92.31 190 ILE A C 1
ATOM 1455 O O . ILE A 1 190 ? -8.465 -8.274 18.019 1.00 92.31 190 ILE A O 1
ATOM 1459 N N . GLY A 1 191 ? -7.318 -9.540 19.467 1.00 94.06 191 GLY A N 1
ATOM 1460 C CA . GLY A 1 191 ? -8.051 -9.068 20.646 1.00 94.06 191 GLY A CA 1
ATOM 1461 C C . GLY A 1 191 ? -7.939 -7.555 20.861 1.00 94.06 191 GLY A C 1
ATOM 1462 O O . GLY A 1 191 ? -8.902 -6.908 21.264 1.00 94.06 191 GLY A O 1
ATOM 1463 N N . ARG A 1 192 ? -6.794 -6.943 20.520 1.00 93.12 192 ARG A N 1
ATOM 1464 C CA . ARG A 1 192 ? -6.643 -5.482 20.595 1.00 93.12 192 ARG A CA 1
ATOM 1465 C C . ARG A 1 192 ? -7.466 -4.776 19.523 1.00 93.12 192 ARG A C 1
ATOM 1467 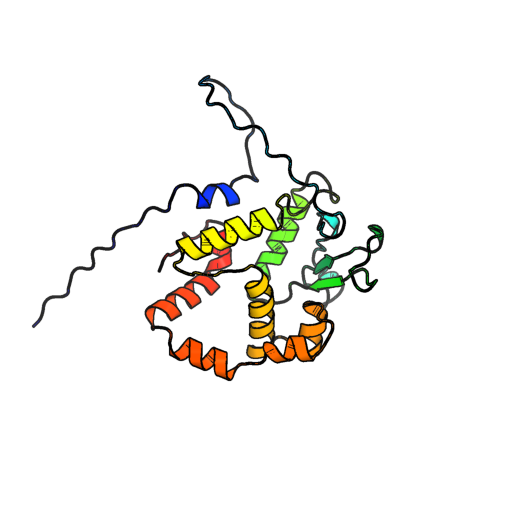O O . ARG A 1 192 ? -8.052 -3.738 19.815 1.00 93.12 192 ARG A O 1
ATOM 1474 N N . VAL A 1 193 ? -7.508 -5.317 18.307 1.00 91.12 193 VAL A N 1
ATOM 1475 C CA . VAL A 1 193 ? -8.356 -4.784 17.230 1.00 91.12 193 VAL A CA 1
ATOM 1476 C C . VAL A 1 193 ? -9.823 -4.852 17.647 1.00 91.12 193 VAL A C 1
ATOM 1478 O O . VAL A 1 193 ? -10.513 -3.841 17.573 1.00 91.12 193 VAL A O 1
ATOM 1481 N N . GLN A 1 194 ? -10.271 -5.984 18.192 1.00 94.00 194 GLN A N 1
ATOM 1482 C CA . GLN A 1 194 ? -11.638 -6.148 18.686 1.00 94.00 194 GLN A CA 1
ATOM 1483 C C . GLN A 1 194 ? -11.981 -5.134 19.788 1.00 94.00 194 GLN A C 1
ATOM 1485 O O . GLN A 1 194 ? -12.992 -4.448 19.684 1.00 94.00 194 GLN A O 1
ATOM 1490 N N . GLN A 1 195 ? -11.102 -4.943 20.780 1.00 95.19 195 GLN A N 1
ATOM 1491 C CA . GLN A 1 195 ? -11.281 -3.911 21.813 1.00 95.19 195 GLN A CA 1
ATOM 1492 C C . GLN A 1 195 ? -11.414 -2.497 21.233 1.00 95.19 195 GLN A C 1
ATOM 1494 O O . GLN A 1 195 ? -12.160 -1.683 21.771 1.00 95.19 195 GLN A O 1
ATOM 1499 N N . LEU A 1 196 ? -10.662 -2.170 20.178 1.00 91.56 196 LEU A N 1
ATOM 1500 C CA . LEU A 1 196 ? -10.750 -0.864 19.522 1.00 91.56 196 LEU A CA 1
ATOM 1501 C C . LEU A 1 196 ? -12.063 -0.716 18.751 1.00 91.56 196 LEU A C 1
ATOM 1503 O O . LEU A 1 196 ? -12.685 0.338 18.835 1.00 91.56 196 LEU A O 1
ATOM 1507 N N . LEU A 1 197 ? -12.509 -1.768 18.062 1.00 91.44 197 LEU A N 1
ATOM 1508 C CA . LEU A 1 197 ? -13.789 -1.777 17.354 1.00 91.44 197 LEU A CA 1
ATOM 1509 C C . LEU A 1 197 ? -14.972 -1.614 18.315 1.00 91.44 197 LEU A C 1
ATOM 1511 O O . LEU A 1 197 ? -15.876 -0.843 18.019 1.00 91.44 197 LEU A O 1
ATOM 1515 N N . THR A 1 198 ? -14.938 -2.245 19.494 1.00 95.50 198 THR A N 1
ATOM 1516 C CA . THR A 1 198 ? -15.974 -2.080 20.532 1.00 95.50 198 THR A CA 1
ATOM 1517 C C . THR A 1 198 ? -16.061 -0.650 21.073 1.00 95.50 198 THR A C 1
ATOM 1519 O O . THR A 1 198 ? -17.105 -0.243 21.569 1.00 95.50 198 THR A O 1
ATOM 1522 N N . LYS A 1 199 ? -14.982 0.134 20.975 1.00 94.81 199 LYS A N 1
ATOM 1523 C CA . LYS A 1 199 ? -14.973 1.547 21.386 1.00 94.81 199 LYS A CA 1
ATOM 1524 C C . LYS A 1 199 ? -15.517 2.493 20.317 1.00 94.81 199 LYS A C 1
ATOM 1526 O O . LYS A 1 199 ? -15.704 3.672 20.609 1.00 94.81 199 LYS A O 1
ATOM 1531 N N . LEU A 1 200 ? -15.728 2.022 19.087 1.00 93.06 200 LEU A N 1
ATOM 1532 C CA . LEU A 1 200 ? -16.307 2.852 18.039 1.00 93.06 200 LEU A CA 1
ATOM 1533 C C . LEU A 1 200 ? -17.794 3.064 18.310 1.00 93.06 200 LEU A C 1
ATOM 1535 O O . LEU A 1 200 ? -18.523 2.131 18.638 1.00 93.06 200 LEU A O 1
ATOM 1539 N N . THR A 1 201 ? -18.261 4.295 18.111 1.00 94.75 201 THR A N 1
ATOM 1540 C CA . THR A 1 201 ? -19.700 4.551 18.057 1.00 94.75 201 THR A CA 1
ATOM 1541 C C . THR A 1 201 ? -20.295 3.835 16.846 1.00 94.75 201 THR A C 1
ATOM 1543 O O . THR A 1 201 ? -19.622 3.636 15.827 1.00 94.75 201 THR A O 1
ATOM 1546 N N . GLN A 1 202 ? -21.583 3.498 16.918 1.00 94.50 202 GLN A N 1
ATOM 1547 C CA . GLN A 1 202 ? -22.274 2.874 15.790 1.00 94.50 202 GLN A CA 1
ATOM 1548 C C . GLN A 1 202 ? -22.186 3.739 14.523 1.00 94.50 202 GLN A C 1
ATOM 1550 O O . GLN A 1 202 ? -21.992 3.211 13.432 1.00 94.50 202 GLN A O 1
ATOM 1555 N N . HIS A 1 203 ? -22.255 5.068 14.664 1.00 94.06 203 HIS A N 1
ATOM 1556 C CA . HIS A 1 203 ? -22.093 6.002 13.550 1.00 94.06 203 HIS A CA 1
ATOM 1557 C C . HIS A 1 203 ? -20.712 5.878 12.887 1.00 94.06 203 HIS A C 1
ATOM 1559 O O . HIS A 1 203 ? -20.630 5.693 11.671 1.00 94.06 203 HIS A O 1
ATOM 1565 N N . SER A 1 204 ? -19.631 5.892 13.676 1.00 91.56 204 SER A N 1
ATOM 1566 C CA . SER A 1 204 ? -18.268 5.746 13.152 1.00 91.56 204 SER A CA 1
ATOM 1567 C C . SER A 1 204 ? -18.050 4.389 12.485 1.00 91.56 204 SER A C 1
ATOM 1569 O O . SER A 1 204 ? -17.432 4.317 11.424 1.00 91.56 204 SER A O 1
ATOM 1571 N N . LEU A 1 205 ? -18.600 3.312 13.054 1.00 92.44 205 LEU A N 1
ATOM 1572 C CA . LEU A 1 205 ? -18.527 1.985 12.446 1.00 92.44 205 LEU A CA 1
ATOM 1573 C C . LEU A 1 205 ? -19.241 1.945 11.085 1.00 92.44 205 LEU A C 1
ATOM 1575 O O . LEU A 1 205 ? -18.671 1.460 10.108 1.00 92.44 205 LEU A O 1
ATOM 1579 N N . GLN A 1 206 ? -20.455 2.496 10.991 1.00 94.88 206 GLN A N 1
ATOM 1580 C CA . GLN A 1 206 ? -21.188 2.577 9.724 1.00 94.88 206 GLN A CA 1
ATOM 1581 C C . GLN A 1 206 ? -20.449 3.421 8.682 1.00 94.88 206 GLN A C 1
ATOM 1583 O O . GLN A 1 206 ? -20.416 3.051 7.508 1.00 94.88 206 GLN A O 1
ATOM 1588 N N . PHE A 1 207 ? -19.810 4.517 9.097 1.00 92.88 207 PHE A N 1
ATOM 1589 C CA . PHE A 1 207 ? -18.962 5.312 8.214 1.00 92.88 207 PHE A CA 1
ATOM 1590 C C . PHE A 1 207 ? -17.774 4.507 7.669 1.00 92.88 207 PHE A C 1
ATOM 1592 O O . PHE A 1 207 ? -17.523 4.532 6.461 1.00 92.88 207 PHE A O 1
ATOM 1599 N N . CYS A 1 208 ? -17.065 3.762 8.524 1.00 92.06 208 CYS A N 1
ATOM 1600 C CA . CYS A 1 208 ? -15.944 2.915 8.110 1.00 92.06 208 CYS A CA 1
ATOM 1601 C C . CYS A 1 208 ? -16.393 1.832 7.120 1.00 92.06 208 CYS A C 1
ATOM 1603 O O . CYS A 1 208 ? -15.791 1.686 6.057 1.00 92.06 208 CYS A O 1
ATOM 1605 N N . LEU A 1 209 ? -17.493 1.133 7.421 1.00 94.12 209 LEU A N 1
ATOM 1606 C CA . LEU A 1 209 ? -18.061 0.101 6.547 1.00 94.12 209 LEU A CA 1
ATOM 1607 C C . LEU A 1 209 ? -18.525 0.677 5.205 1.00 94.12 209 LEU A C 1
ATOM 1609 O O . LEU A 1 209 ? -18.308 0.076 4.152 1.00 94.12 209 LEU A O 1
ATOM 1613 N N . TRP A 1 210 ? -19.159 1.852 5.219 1.00 95.56 210 TRP A N 1
ATOM 1614 C CA . TRP A 1 210 ? -19.534 2.544 3.991 1.00 95.56 210 TRP A CA 1
ATOM 1615 C C . TRP A 1 210 ? -18.296 2.914 3.170 1.00 95.56 210 TRP A C 1
ATOM 1617 O O . TRP A 1 210 ? -18.284 2.687 1.959 1.00 95.56 210 TRP A O 1
ATOM 1627 N N . SER A 1 211 ? -17.259 3.444 3.821 1.00 93.56 211 SER A N 1
ATOM 1628 C CA . SER A 1 2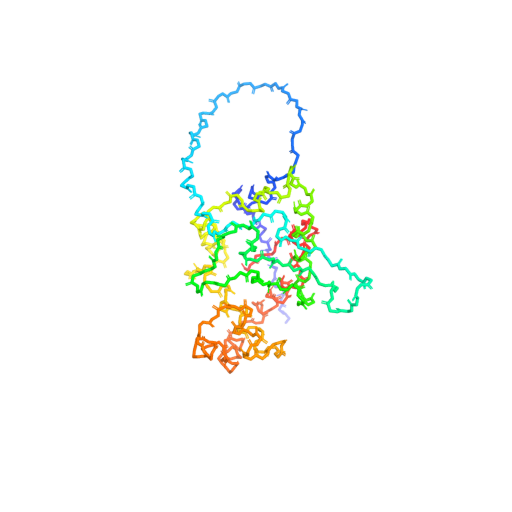11 ? -16.017 3.860 3.167 1.00 93.56 211 SER A CA 1
ATOM 1629 C C . SER A 1 211 ? -15.317 2.677 2.505 1.00 93.56 211 SER A C 1
ATOM 1631 O O . SER A 1 211 ? -14.946 2.777 1.340 1.00 93.56 211 SER A O 1
ATOM 1633 N N . GLU A 1 212 ? -15.217 1.535 3.191 1.00 93.00 212 GLU A N 1
ATOM 1634 C CA . GLU A 1 212 ? -14.636 0.305 2.640 1.00 93.00 212 GLU A CA 1
ATOM 1635 C C . GLU A 1 212 ? -15.384 -0.162 1.379 1.00 93.00 212 GLU A C 1
ATOM 1637 O O . GLU A 1 212 ? -14.764 -0.404 0.345 1.00 93.00 212 GLU A O 1
ATOM 1642 N N . ARG A 1 213 ? -16.724 -0.207 1.417 1.00 95.31 213 ARG A N 1
ATOM 1643 C CA . ARG A 1 213 ? -17.552 -0.657 0.279 1.00 95.31 213 ARG A CA 1
ATOM 1644 C C . ARG A 1 213 ? -17.543 0.294 -0.916 1.00 95.31 213 ARG A C 1
ATOM 1646 O O . ARG A 1 213 ? -17.841 -0.127 -2.032 1.00 95.31 213 ARG A O 1
ATOM 1653 N N . ASN A 1 214 ? -17.285 1.580 -0.690 1.00 96.06 214 ASN A N 1
ATOM 1654 C CA . ASN A 1 214 ? -17.385 2.610 -1.724 1.00 96.06 214 ASN A CA 1
ATOM 1655 C C . ASN A 1 214 ? -16.029 3.169 -2.153 1.00 96.06 214 ASN A C 1
ATOM 1657 O O . ASN A 1 214 ? -16.005 4.037 -3.021 1.00 96.06 214 ASN A O 1
ATOM 1661 N N . LEU A 1 215 ? -14.915 2.673 -1.608 1.00 94.69 215 LEU A N 1
ATOM 1662 C CA . LEU A 1 215 ? -13.585 3.230 -1.858 1.00 94.69 215 LEU A CA 1
ATOM 1663 C C . LEU A 1 215 ? -13.245 3.296 -3.354 1.00 94.69 215 LEU A C 1
ATOM 1665 O O . LEU A 1 215 ? -12.814 4.339 -3.840 1.00 94.69 215 LEU A O 1
ATOM 1669 N N . GLU A 1 216 ? -13.522 2.222 -4.099 1.00 95.81 216 GLU A N 1
ATOM 1670 C CA . GLU A 1 216 ? -13.347 2.182 -5.557 1.00 95.81 216 GLU A CA 1
ATOM 1671 C C . GLU A 1 216 ? -14.211 3.234 -6.264 1.00 95.81 216 GLU A C 1
ATOM 1673 O O . GLU A 1 216 ? -13.724 3.984 -7.109 1.00 95.81 216 GLU A O 1
ATOM 1678 N N . LYS A 1 217 ? -15.495 3.316 -5.901 1.00 95.56 217 LYS A N 1
ATOM 1679 C CA . LYS A 1 217 ? -16.460 4.235 -6.520 1.00 95.56 217 LYS A CA 1
ATOM 1680 C C . LYS A 1 217 ? -16.104 5.691 -6.244 1.00 95.56 217 LYS A C 1
ATOM 1682 O O . LYS A 1 217 ? -16.229 6.526 -7.134 1.00 95.56 217 LYS A O 1
ATOM 1687 N N . VAL A 1 218 ? -15.638 5.987 -5.031 1.00 94.62 218 VAL A N 1
ATOM 1688 C CA . VAL A 1 218 ? -15.150 7.313 -4.645 1.00 94.62 218 VAL A CA 1
ATOM 1689 C C . VAL A 1 218 ? -13.902 7.665 -5.442 1.00 94.62 218 VAL A C 1
ATOM 1691 O O . VAL A 1 218 ? -13.828 8.751 -6.013 1.00 94.62 218 VAL A O 1
ATOM 1694 N N . PHE A 1 219 ? -12.954 6.733 -5.558 1.00 92.25 219 PHE A N 1
ATOM 1695 C CA . PHE A 1 219 ? -11.748 6.943 -6.354 1.00 92.25 219 PHE A CA 1
ATOM 1696 C C . PHE A 1 219 ? -12.067 7.179 -7.839 1.00 92.25 219 PHE A C 1
ATOM 1698 O O . PHE A 1 219 ? -11.480 8.054 -8.470 1.00 92.25 219 PHE A O 1
ATOM 1705 N N . ALA A 1 220 ? -13.033 6.441 -8.388 1.00 92.44 220 ALA A N 1
ATOM 1706 C CA . ALA A 1 220 ? -13.516 6.606 -9.756 1.00 92.44 220 ALA A CA 1
ATOM 1707 C C . ALA A 1 220 ? -14.390 7.861 -9.961 1.00 92.44 220 ALA A C 1
ATOM 1709 O O . ALA A 1 220 ? -14.770 8.157 -11.090 1.00 92.44 220 ALA A O 1
ATOM 1710 N N . GLY A 1 221 ? -14.730 8.592 -8.893 1.00 94.19 221 GLY A N 1
ATOM 1711 C CA . GLY A 1 221 ? -15.614 9.758 -8.946 1.00 94.19 221 GLY A CA 1
ATOM 1712 C C . GLY A 1 221 ? -17.094 9.430 -9.172 1.00 94.19 221 GLY A C 1
ATOM 1713 O O . GLY A 1 221 ? -17.877 10.343 -9.416 1.00 94.19 221 GLY A O 1
ATOM 1714 N N . ALA A 1 222 ? -17.488 8.158 -9.080 1.00 96.50 222 ALA A N 1
ATOM 1715 C CA . ALA A 1 222 ? -18.871 7.706 -9.241 1.00 96.50 222 ALA A CA 1
ATOM 1716 C C . ALA A 1 222 ? -19.742 8.000 -8.007 1.00 96.50 222 ALA A C 1
ATOM 1718 O O . ALA A 1 222 ? -20.960 8.098 -8.112 1.00 96.50 222 ALA A O 1
ATOM 1719 N N . VAL A 1 223 ? -19.123 8.124 -6.830 1.00 97.00 223 VAL A N 1
ATOM 1720 C CA . VAL A 1 223 ? -19.792 8.447 -5.563 1.00 97.00 223 VAL A CA 1
ATOM 1721 C C . VAL A 1 223 ? -18.981 9.535 -4.849 1.00 97.00 223 VAL A C 1
ATOM 1723 O O . VAL A 1 223 ? -17.755 9.432 -4.806 1.00 97.00 223 VAL A O 1
ATOM 1726 N N . PRO A 1 224 ? -19.603 10.587 -4.286 1.00 95.00 224 PRO A N 1
ATOM 1727 C CA . PRO A 1 224 ? -18.869 11.591 -3.520 1.00 95.00 224 PRO A CA 1
ATOM 1728 C C . PRO A 1 224 ? -18.315 10.999 -2.217 1.00 95.00 224 PRO A C 1
ATOM 1730 O O . PRO A 1 224 ? -18.946 10.145 -1.594 1.00 95.00 224 PRO A O 1
ATOM 1733 N N . ALA A 1 225 ? -17.151 11.478 -1.773 1.00 90.19 225 ALA A N 1
ATOM 1734 C CA . ALA A 1 225 ? -16.616 11.122 -0.461 1.00 90.19 225 ALA A CA 1
ATOM 1735 C C . ALA A 1 225 ? -17.554 11.608 0.660 1.00 90.19 225 ALA A C 1
ATOM 1737 O O . ALA A 1 225 ? -18.095 12.714 0.585 1.00 90.19 225 ALA A O 1
ATOM 1738 N N . ARG A 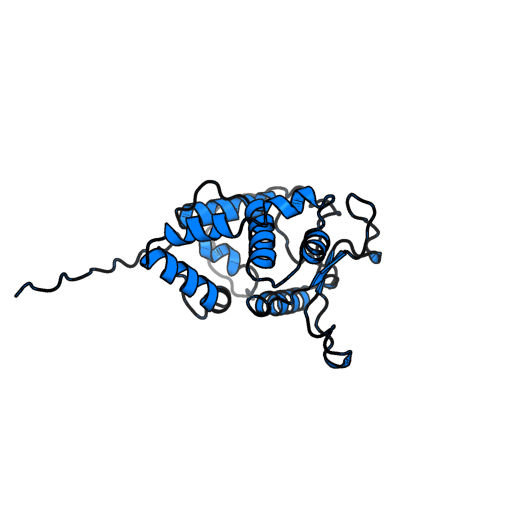1 226 ? -17.728 10.786 1.700 1.00 90.44 226 ARG A N 1
ATOM 1739 C CA . ARG A 1 226 ? -18.397 11.185 2.944 1.00 90.44 226 ARG A CA 1
ATOM 1740 C C . ARG A 1 226 ? -17.373 11.711 3.942 1.00 90.44 226 ARG A C 1
ATOM 1742 O O . ARG A 1 226 ? -16.213 11.307 3.914 1.00 90.44 226 ARG A O 1
ATOM 1749 N N . PHE A 1 227 ? -17.842 12.553 4.850 1.00 83.88 227 PHE A N 1
ATOM 1750 C CA . PHE A 1 227 ? -17.071 13.073 5.973 1.00 83.88 227 PHE A CA 1
ATOM 1751 C C . PHE A 1 227 ? -17.791 12.691 7.271 1.00 83.88 227 PHE A C 1
ATOM 1753 O O . PHE A 1 227 ? -19.022 12.590 7.264 1.00 83.88 227 PHE A O 1
ATOM 1760 N N . LEU A 1 228 ? -17.011 12.393 8.314 1.00 73.69 228 LEU A N 1
ATOM 1761 C CA . LEU A 1 228 ? -17.505 12.115 9.666 1.00 73.69 228 LEU A CA 1
ATOM 1762 C C . LEU A 1 228 ? -17.948 13.393 10.373 1.00 73.69 228 LEU A C 1
ATOM 1764 O O . LEU A 1 228 ? -17.329 14.447 10.105 1.00 73.69 228 LEU A O 1
#

pLDDT: mean 82.19, std 20.56, range [35.03, 98.06]